Protein AF-A0A6A6VL87-F1 (afdb_monomer_lite)

Sequence (212 aa):
MAPALDISAPVVSSPPYEPNKSSVVSNVSDKDPEVVVYDWDKDELDIVGRCGLKYTIRSSKYPRTVQRPARTTILLNSAHAFSVHTILLTAFSKTLAVAISTQPTAPHLVKLKLSGPISSLPAWTLFLDWLYTLDKIPLPDFTPLRPPSTTTSTLVSAALLASHLHAVKFEKYLLRVIYKELWDGVFPVSSLEVLRDNMGHDTGMWYFSTGQ

Secondary structure (DSSP, 8-state):
------------PPPP----------------PEEEEES--HHHHHHHHHTT--EEEE-----TTSSS--EEEEEEETTEEEEEEHHHHHHH-HHHHHHHHT--SSSEEEE----GGGG-HHHHHHHHHHHTTGGGS-STT--PPPPTT--HHHHHHHHHHHHHTT-HHHHHHHHHHHHHHHHTT-S-HHHHHHHHHHS-TTSHHHHHHH--

Structure (mmCIF, N/CA/C/O backbone):
data_AF-A0A6A6VL87-F1
#
_entry.id   AF-A0A6A6VL87-F1
#
loop_
_atom_site.group_PDB
_atom_site.id
_atom_site.type_symbol
_atom_site.label_atom_id
_atom_site.label_alt_id
_atom_site.label_comp_id
_atom_site.label_asym_id
_atom_site.label_entity_id
_atom_site.label_seq_id
_atom_site.pdbx_PDB_ins_code
_atom_site.Cartn_x
_atom_site.Cartn_y
_atom_site.Cartn_z
_atom_site.occupancy
_atom_site.B_iso_or_equiv
_atom_site.auth_seq_id
_atom_site.auth_comp_id
_atom_site.auth_asym_id
_atom_site.auth_atom_id
_atom_site.pdbx_PDB_model_num
ATOM 1 N N . MET A 1 1 ? -31.897 36.951 21.740 1.00 40.72 1 MET A N 1
ATOM 2 C CA . MET A 1 1 ? -32.186 37.673 20.483 1.00 40.72 1 MET A CA 1
ATOM 3 C C . MET A 1 1 ? -31.334 37.060 19.389 1.00 40.72 1 MET A C 1
ATOM 5 O O . MET A 1 1 ? -30.119 37.151 19.473 1.00 40.72 1 MET A O 1
ATOM 9 N N . ALA A 1 2 ? -31.962 36.371 18.438 1.00 34.41 2 ALA A N 1
ATOM 10 C CA . ALA A 1 2 ? -31.334 36.011 17.168 1.00 34.41 2 ALA A CA 1
ATOM 11 C C . ALA A 1 2 ? -31.409 37.207 16.203 1.00 34.41 2 ALA A C 1
ATOM 13 O O . ALA A 1 2 ? -32.236 38.100 16.411 1.00 34.41 2 ALA A O 1
ATOM 14 N N . PRO A 1 3 ? -30.651 37.160 15.102 1.00 36.09 3 PRO A N 1
ATOM 15 C CA . PRO A 1 3 ? -31.267 37.424 13.813 1.00 36.09 3 PRO A CA 1
ATOM 16 C C . PRO A 1 3 ? -31.150 36.201 12.899 1.00 36.09 3 PRO A C 1
ATOM 18 O O . PRO A 1 3 ? -30.092 35.591 12.758 1.00 36.09 3 PRO A O 1
ATOM 21 N N . ALA A 1 4 ? -32.292 35.849 12.315 1.00 30.95 4 ALA A N 1
ATOM 22 C CA . ALA A 1 4 ? -32.452 34.849 11.275 1.00 30.95 4 ALA A CA 1
ATOM 23 C C . ALA A 1 4 ? -32.060 35.437 9.911 1.00 30.95 4 ALA A C 1
ATOM 25 O O . ALA A 1 4 ? -32.288 36.622 9.666 1.00 30.95 4 ALA A O 1
ATOM 26 N N . LEU A 1 5 ? -31.538 34.598 9.014 1.00 33.34 5 LEU A N 1
ATOM 27 C CA . LEU A 1 5 ? -31.546 34.871 7.580 1.00 33.34 5 LEU A CA 1
ATOM 28 C C . LEU A 1 5 ? -32.244 33.715 6.862 1.00 33.34 5 LEU A C 1
ATOM 30 O O . LEU A 1 5 ? -31.785 32.575 6.862 1.00 33.34 5 LEU A O 1
ATOM 34 N N . ASP A 1 6 ? -33.402 34.090 6.334 1.00 33.41 6 ASP A N 1
ATOM 35 C CA . ASP A 1 6 ? -34.361 33.374 5.506 1.00 33.41 6 ASP A CA 1
ATOM 36 C C . ASP A 1 6 ? -33.934 33.501 4.038 1.00 33.41 6 ASP A C 1
ATOM 38 O O . ASP A 1 6 ? -33.668 34.607 3.564 1.00 33.41 6 ASP A O 1
ATOM 42 N N . ILE A 1 7 ? -33.857 32.376 3.327 1.00 36.69 7 ILE A N 1
ATOM 43 C CA . ILE A 1 7 ? -33.898 32.354 1.863 1.00 36.69 7 ILE A CA 1
ATOM 44 C C . ILE A 1 7 ? -34.847 31.224 1.462 1.00 36.69 7 ILE A C 1
ATOM 46 O O . ILE A 1 7 ? -34.459 30.064 1.318 1.00 36.69 7 ILE A O 1
ATOM 50 N N . SER A 1 8 ? -36.113 31.596 1.307 1.00 33.62 8 SER A N 1
ATOM 51 C CA . SER A 1 8 ? -37.162 30.788 0.696 1.00 33.62 8 SER A CA 1
ATOM 52 C C . SER A 1 8 ? -36.981 30.695 -0.826 1.00 33.62 8 SER A C 1
ATOM 54 O O . SER A 1 8 ? -36.786 31.702 -1.506 1.00 33.62 8 SER A O 1
ATOM 56 N N . ALA A 1 9 ? -37.095 29.480 -1.364 1.00 36.28 9 ALA A N 1
ATOM 57 C CA . ALA A 1 9 ? -37.263 29.191 -2.790 1.00 36.28 9 ALA A CA 1
ATOM 58 C C . ALA A 1 9 ? -38.716 28.722 -3.050 1.00 36.28 9 ALA A C 1
ATOM 60 O O . ALA A 1 9 ? -39.379 28.260 -2.120 1.00 36.28 9 ALA A O 1
ATOM 61 N N . PRO A 1 10 ? -39.251 28.893 -4.274 1.00 34.47 10 PRO A N 1
ATOM 62 C CA . PRO A 1 10 ? -40.681 29.081 -4.502 1.00 34.47 10 PRO A CA 1
ATOM 63 C C . PRO A 1 10 ? -41.537 27.822 -4.327 1.00 34.47 10 PRO A C 1
ATOM 65 O O . PRO A 1 10 ? -41.171 26.715 -4.718 1.00 34.47 10 PRO A O 1
ATOM 68 N N . VAL A 1 11 ? -42.738 28.063 -3.799 1.00 43.66 11 VAL A N 1
ATOM 69 C CA . VAL A 1 11 ? -43.870 27.138 -3.711 1.00 43.66 11 VAL A CA 1
ATOM 70 C C . VAL A 1 11 ? -44.292 26.703 -5.116 1.00 43.66 11 VAL A C 1
ATOM 72 O O . VAL A 1 11 ? -44.784 27.513 -5.900 1.00 43.66 11 VAL A O 1
ATOM 75 N N . VAL A 1 12 ? -44.160 25.410 -5.409 1.00 33.31 12 VAL A N 1
ATOM 76 C CA . VAL A 1 12 ? -44.917 24.745 -6.474 1.00 33.31 12 VAL A CA 1
ATOM 77 C C . VAL A 1 12 ? -45.904 23.793 -5.810 1.00 33.31 12 VAL A C 1
ATOM 79 O O . VAL A 1 12 ? -45.534 22.903 -5.051 1.00 33.31 12 VAL A O 1
ATOM 82 N N . SER A 1 13 ? -47.174 24.075 -6.076 1.00 33.16 13 SER A N 1
ATOM 83 C CA . SER A 1 13 ? -48.372 23.398 -5.592 1.00 33.16 13 SER A CA 1
ATOM 84 C C . SER A 1 13 ? -48.399 21.908 -5.962 1.00 33.16 13 SER A C 1
ATOM 86 O O . SER A 1 13 ? -48.279 21.557 -7.136 1.00 33.16 13 SER A O 1
ATOM 88 N N . SER A 1 14 ? -48.605 21.042 -4.970 1.00 36.72 14 SER A N 1
ATOM 89 C CA . SER A 1 14 ? -48.955 19.628 -5.162 1.00 36.72 14 SER A CA 1
ATOM 90 C C . SER A 1 14 ? -50.453 19.479 -5.471 1.00 36.72 14 SER A C 1
ATOM 92 O O . SER A 1 14 ? -51.257 20.145 -4.815 1.00 36.72 14 SER A O 1
ATOM 94 N N . PRO A 1 15 ? -50.890 18.560 -6.354 1.00 38.03 15 PRO A N 1
ATOM 95 C CA . PRO A 1 15 ? -52.245 18.027 -6.284 1.00 38.03 15 PRO A CA 1
ATOM 96 C C . PRO A 1 15 ? -52.334 16.893 -5.234 1.00 38.03 15 PRO A C 1
ATOM 98 O O . PRO A 1 15 ? -51.311 16.297 -4.882 1.00 38.03 15 PRO A O 1
ATOM 101 N N . PRO A 1 16 ? -53.536 16.592 -4.707 1.00 47.00 16 PRO A N 1
ATOM 102 C CA . PRO A 1 16 ? -53.715 15.721 -3.551 1.00 47.00 16 PRO A CA 1
ATOM 103 C C . PRO A 1 16 ? -53.850 14.255 -3.980 1.00 47.00 16 PRO A C 1
ATOM 105 O O . PRO A 1 16 ? -54.668 13.954 -4.847 1.00 47.00 16 PRO A O 1
ATOM 108 N N . TYR A 1 17 ? -53.126 13.324 -3.350 1.00 27.70 17 TYR A N 1
ATOM 109 C CA . TYR A 1 17 ? -53.579 11.931 -3.309 1.00 27.70 17 TYR A CA 1
ATOM 110 C C . TYR A 1 17 ? -52.986 11.139 -2.138 1.00 27.70 17 TYR A C 1
ATOM 112 O O . TYR A 1 17 ? -51.784 11.159 -1.882 1.00 27.70 17 TYR A O 1
ATOM 120 N N . GLU A 1 18 ? -53.888 10.460 -1.438 1.00 31.45 18 GLU A N 1
ATOM 121 C CA . GLU A 1 18 ? -53.683 9.590 -0.281 1.00 31.45 18 GLU A CA 1
ATOM 122 C C . GLU A 1 18 ? -53.297 8.141 -0.699 1.00 31.45 18 GLU A C 1
ATOM 124 O O . GLU A 1 18 ? -53.206 7.838 -1.890 1.00 31.45 18 GLU A O 1
ATOM 129 N N . PRO A 1 19 ? -52.976 7.236 0.248 1.00 51.72 19 PRO A N 1
ATOM 130 C CA . PRO A 1 19 ? -51.950 6.211 0.090 1.00 51.72 19 PRO A CA 1
ATOM 131 C C . PRO A 1 19 ? -52.469 4.942 -0.591 1.00 51.72 19 PRO A C 1
ATOM 133 O O . PRO A 1 19 ? -53.596 4.512 -0.348 1.00 51.72 19 PRO A O 1
ATOM 136 N N . ASN A 1 20 ? -51.613 4.239 -1.343 1.00 30.47 20 ASN A N 1
ATOM 137 C CA . ASN A 1 20 ? -51.843 2.810 -1.529 1.00 30.47 20 ASN A CA 1
ATOM 138 C C . ASN A 1 20 ? -50.577 1.965 -1.687 1.00 30.47 20 ASN A C 1
ATOM 140 O O . ASN A 1 20 ? -49.561 2.376 -2.240 1.00 30.47 20 ASN A O 1
ATOM 144 N N . LYS A 1 21 ? -50.686 0.779 -1.093 1.00 37.97 21 LYS A N 1
ATOM 145 C CA . LYS A 1 21 ? -49.650 -0.203 -0.788 1.00 37.97 21 LYS A CA 1
ATOM 146 C C . LYS A 1 21 ? -49.078 -0.889 -2.030 1.00 37.97 21 LYS A C 1
ATOM 148 O O . LYS A 1 21 ? -49.819 -1.271 -2.922 1.00 37.97 21 LYS A O 1
ATOM 153 N N . SER A 1 22 ? -47.789 -1.212 -1.909 1.00 39.34 22 SER A N 1
ATOM 154 C CA . SER A 1 22 ? -47.079 -2.348 -2.515 1.00 39.34 22 SER A CA 1
ATOM 155 C C . SER A 1 22 ? -47.090 -2.494 -4.036 1.00 39.34 22 SER A C 1
ATOM 157 O O . SER A 1 22 ? -48.004 -3.064 -4.616 1.00 39.34 22 SER A O 1
ATOM 159 N N . SER A 1 23 ? -45.921 -2.245 -4.620 1.00 31.75 23 SER A N 1
ATOM 160 C CA . SER A 1 23 ? -45.299 -3.220 -5.519 1.00 31.75 23 SER A CA 1
ATOM 161 C C . SER A 1 23 ? -43.789 -2.997 -5.543 1.00 31.75 23 SER A C 1
ATOM 163 O O . SER A 1 23 ? -43.299 -1.939 -5.927 1.00 31.75 23 SER A O 1
ATOM 165 N N . VAL A 1 24 ? -43.078 -4.013 -5.064 1.00 42.94 24 VAL A N 1
ATOM 166 C CA . VAL A 1 24 ? -41.627 -4.190 -5.113 1.00 42.94 24 VAL A CA 1
ATOM 167 C C . VAL A 1 24 ? -41.126 -4.052 -6.550 1.00 42.94 24 VAL A C 1
ATOM 169 O O . VAL A 1 24 ? -41.579 -4.792 -7.418 1.00 42.94 24 VAL A O 1
ATOM 172 N N . VAL A 1 25 ? -40.126 -3.195 -6.766 1.00 32.78 25 VAL A N 1
ATOM 173 C CA . VAL A 1 25 ? -39.071 -3.434 -7.761 1.00 32.78 25 VAL A CA 1
ATOM 174 C C . VAL A 1 25 ? -37.742 -3.059 -7.115 1.00 32.78 25 VAL A C 1
ATOM 176 O O . VAL A 1 25 ? -37.334 -1.901 -7.064 1.00 32.78 25 VAL A O 1
ATOM 179 N N . SER A 1 26 ? -37.096 -4.076 -6.560 1.00 43.62 26 SER A N 1
ATOM 180 C CA . SER A 1 26 ? -35.686 -4.084 -6.200 1.00 43.62 26 SER A CA 1
ATOM 181 C C . SER A 1 26 ? -34.850 -3.761 -7.436 1.00 43.62 26 SER A C 1
ATOM 183 O O . SER A 1 26 ? -35.118 -4.326 -8.493 1.00 43.62 26 SER A O 1
ATOM 185 N N . ASN A 1 27 ? -33.845 -2.892 -7.297 1.00 36.31 27 ASN A N 1
ATOM 186 C CA . ASN A 1 27 ? -32.486 -3.086 -7.828 1.00 36.31 27 ASN A CA 1
ATOM 187 C C . ASN A 1 27 ? -31.620 -1.849 -7.540 1.00 36.31 27 ASN A C 1
ATOM 189 O O . ASN A 1 27 ? -31.097 -1.202 -8.442 1.00 36.31 27 ASN A O 1
ATOM 193 N N . VAL A 1 28 ? -31.420 -1.552 -6.257 1.00 34.84 28 VAL A N 1
ATOM 194 C CA . VAL A 1 28 ? -30.148 -0.974 -5.824 1.00 34.84 28 VAL A CA 1
ATOM 195 C C . VAL A 1 28 ? -29.412 -2.143 -5.199 1.00 34.84 28 VAL A C 1
ATOM 197 O O . VAL A 1 28 ? -29.840 -2.679 -4.181 1.00 34.84 28 VAL A O 1
ATOM 200 N N . SER A 1 29 ? -28.354 -2.618 -5.851 1.00 41.78 29 SER A N 1
ATOM 201 C CA . SER A 1 29 ? -27.399 -3.488 -5.176 1.00 41.78 29 SER A CA 1
ATOM 202 C C . SER A 1 29 ? -26.648 -2.623 -4.160 1.00 41.78 29 SER A C 1
ATOM 204 O O . SER A 1 29 ? -25.509 -2.240 -4.417 1.00 41.78 29 SER A O 1
ATOM 206 N N . ASP A 1 30 ? -27.291 -2.338 -3.023 1.00 44.22 30 ASP A N 1
ATOM 207 C CA . ASP A 1 30 ? -26.654 -2.000 -1.746 1.00 44.22 30 ASP A CA 1
ATOM 208 C C . ASP A 1 30 ? -25.871 -3.241 -1.309 1.00 44.22 30 ASP A C 1
ATOM 210 O O . ASP A 1 30 ? -26.286 -4.043 -0.475 1.00 44.22 30 ASP A O 1
ATOM 214 N N . LYS A 1 31 ? -24.764 -3.502 -2.003 1.00 50.41 31 LYS A N 1
ATOM 215 C CA . LYS A 1 31 ? -23.787 -4.472 -1.538 1.00 50.41 31 LYS A CA 1
ATOM 216 C C . LYS A 1 31 ? -22.901 -3.718 -0.577 1.00 50.41 31 LYS A C 1
ATOM 218 O O . LYS A 1 31 ? -22.004 -2.996 -1.001 1.00 50.41 31 LYS A O 1
ATOM 223 N N . ASP A 1 32 ? -23.196 -3.902 0.698 1.00 60.47 32 ASP A N 1
ATOM 224 C CA . ASP A 1 32 ? -22.271 -3.628 1.782 1.00 60.47 32 ASP A CA 1
ATOM 225 C C . ASP A 1 32 ? -20.843 -4.066 1.395 1.00 60.47 32 ASP A C 1
ATOM 227 O O . ASP A 1 32 ? -20.676 -5.154 0.822 1.00 60.47 32 ASP A O 1
ATOM 231 N N . PRO A 1 33 ? -19.818 -3.230 1.648 1.00 67.88 33 PRO A N 1
ATOM 232 C CA . PRO A 1 33 ? -18.461 -3.510 1.205 1.00 67.88 33 PRO A CA 1
ATOM 233 C C . PRO A 1 33 ? -17.939 -4.798 1.840 1.00 67.88 33 PRO A C 1
ATOM 235 O O . PRO A 1 33 ? -18.201 -5.084 3.010 1.00 67.88 33 PRO A O 1
ATOM 238 N N . GLU A 1 34 ? -17.151 -5.559 1.081 1.00 72.62 34 GLU A N 1
ATOM 239 C CA . GLU A 1 34 ? -16.424 -6.686 1.652 1.00 72.62 34 GLU A CA 1
ATOM 240 C C . GLU A 1 34 ? -15.303 -6.155 2.555 1.00 72.62 34 GLU A C 1
ATOM 242 O O . GLU A 1 34 ? -14.499 -5.309 2.145 1.00 72.62 34 GLU A O 1
ATOM 247 N N . VAL A 1 35 ? -15.266 -6.642 3.796 1.00 72.06 35 VAL A N 1
ATOM 248 C CA . VAL A 1 35 ? -14.270 -6.273 4.802 1.00 72.06 35 VAL A CA 1
ATOM 249 C C . VAL A 1 35 ? -13.192 -7.343 4.871 1.00 72.06 35 VAL A C 1
ATOM 251 O O . VAL A 1 35 ? -13.441 -8.476 5.285 1.00 72.06 35 VAL A O 1
ATOM 254 N N . VAL A 1 36 ? -11.958 -6.986 4.530 1.00 73.56 36 VAL A N 1
ATOM 255 C CA . VAL A 1 36 ? -10.817 -7.863 4.814 1.00 73.56 36 VAL A CA 1
ATOM 256 C C . VAL A 1 36 ? -10.328 -7.593 6.234 1.00 73.56 36 VAL A C 1
ATOM 258 O O . VAL A 1 36 ? -9.969 -6.463 6.582 1.00 73.56 36 VAL A O 1
ATOM 261 N N . VAL A 1 37 ? -10.313 -8.650 7.045 1.00 66.88 37 VAL A N 1
ATOM 262 C CA . VAL A 1 37 ? -9.881 -8.632 8.443 1.00 66.88 37 VAL A CA 1
ATOM 263 C C . VAL A 1 37 ? -8.506 -9.285 8.543 1.00 66.88 37 VAL A C 1
ATOM 265 O O . VAL A 1 37 ? -8.341 -10.469 8.242 1.00 66.88 37 VAL A O 1
ATOM 268 N N . TYR A 1 38 ? -7.509 -8.497 8.941 1.00 61.31 38 TYR A N 1
ATOM 269 C CA . TYR A 1 38 ? -6.138 -8.956 9.147 1.00 61.31 38 TYR A CA 1
ATOM 270 C C . TYR A 1 38 ? -5.934 -9.330 10.623 1.00 61.31 38 TYR A C 1
ATOM 272 O O . TYR A 1 38 ? -5.867 -8.441 11.478 1.00 61.31 38 TYR A O 1
ATOM 280 N N . ASP A 1 39 ? -5.818 -10.635 10.889 1.00 63.84 39 ASP A N 1
ATOM 281 C CA . ASP A 1 39 ? -5.771 -11.318 12.201 1.00 63.84 39 ASP A CA 1
ATOM 282 C C . ASP A 1 39 ? -7.130 -11.712 12.820 1.00 63.84 39 ASP A C 1
ATOM 284 O O . ASP A 1 39 ? -8.177 -11.191 12.459 1.00 63.84 39 ASP A O 1
ATOM 288 N N . TRP A 1 40 ? -7.116 -12.688 13.732 1.00 55.31 40 TRP A N 1
ATOM 289 C CA . TRP A 1 40 ? -8.301 -13.174 14.444 1.00 55.31 40 TRP A CA 1
ATOM 290 C C . TRP A 1 40 ? -8.517 -12.376 15.736 1.00 55.31 40 TRP A C 1
ATOM 292 O O . TRP A 1 40 ? -7.769 -12.544 16.699 1.00 55.31 40 TRP A O 1
ATOM 302 N N . ASP A 1 41 ? -9.566 -11.553 15.771 1.00 60.69 41 ASP A N 1
ATOM 303 C CA . ASP A 1 41 ? -10.100 -10.932 16.987 1.00 60.69 41 ASP A CA 1
ATOM 304 C C . ASP A 1 41 ? -11.607 -11.234 17.094 1.00 60.69 41 ASP A C 1
ATOM 306 O O . ASP A 1 41 ? -12.384 -11.016 16.161 1.00 60.69 41 ASP A O 1
ATOM 310 N N . LYS A 1 42 ? -12.027 -11.784 18.238 1.00 59.00 42 LYS A N 1
ATOM 311 C CA . LYS A 1 42 ? -13.418 -12.174 18.501 1.00 59.00 42 LYS A CA 1
ATOM 312 C C . LYS A 1 42 ? -14.349 -10.960 18.582 1.00 59.00 42 LYS A C 1
ATOM 314 O O . LYS A 1 42 ? -15.487 -11.055 18.128 1.00 59.00 42 LYS A O 1
ATOM 319 N N . ASP A 1 43 ? -13.875 -9.844 19.135 1.00 61.28 43 ASP A N 1
ATOM 320 C CA . ASP A 1 43 ? -14.681 -8.629 19.301 1.00 61.28 43 ASP A CA 1
ATOM 321 C C . ASP A 1 43 ? -14.879 -7.923 17.940 1.00 61.28 43 ASP A C 1
ATOM 323 O O . ASP A 1 43 ? -15.919 -7.325 17.678 1.00 61.28 43 ASP A O 1
ATOM 327 N N . GLU A 1 44 ? -13.925 -8.066 17.017 1.00 59.62 44 GLU A N 1
ATOM 328 C CA . GLU A 1 44 ? -14.019 -7.539 15.651 1.00 59.62 44 GLU A CA 1
ATOM 329 C C . GLU A 1 44 ? -15.003 -8.321 14.778 1.00 59.62 44 GLU A C 1
ATOM 331 O O . GLU A 1 44 ? -15.793 -7.719 14.056 1.00 59.62 44 GLU A O 1
ATOM 336 N N . LEU A 1 45 ? -14.998 -9.652 14.870 1.00 61.41 45 LEU A N 1
ATOM 337 C CA . LEU A 1 45 ? -16.004 -10.507 14.234 1.00 61.41 45 LEU A CA 1
ATOM 338 C C . LEU A 1 45 ? -17.424 -10.139 14.682 1.00 61.41 45 LEU A C 1
ATOM 340 O O . LEU A 1 45 ? -18.344 -10.136 13.865 1.00 61.41 45 LEU A O 1
ATOM 344 N N . ASP A 1 46 ? -17.590 -9.786 15.958 1.00 64.75 46 ASP A N 1
ATOM 345 C CA . ASP A 1 46 ? -18.865 -9.322 16.503 1.00 64.75 46 ASP A CA 1
ATOM 346 C C . ASP A 1 46 ? -19.236 -7.929 15.966 1.00 64.75 46 ASP A C 1
ATOM 348 O O . ASP A 1 46 ? -20.373 -7.716 15.562 1.00 64.75 46 ASP A O 1
ATOM 352 N N . ILE A 1 47 ? -18.291 -6.988 15.854 1.00 60.38 47 ILE A N 1
ATOM 353 C CA . ILE A 1 47 ? -18.546 -5.662 15.255 1.00 60.38 47 ILE A CA 1
ATOM 354 C C . ILE A 1 47 ? -18.901 -5.779 13.767 1.00 60.38 47 ILE A C 1
ATOM 356 O O . ILE A 1 47 ? -19.913 -5.235 13.333 1.00 60.38 47 ILE A O 1
ATOM 360 N N . VA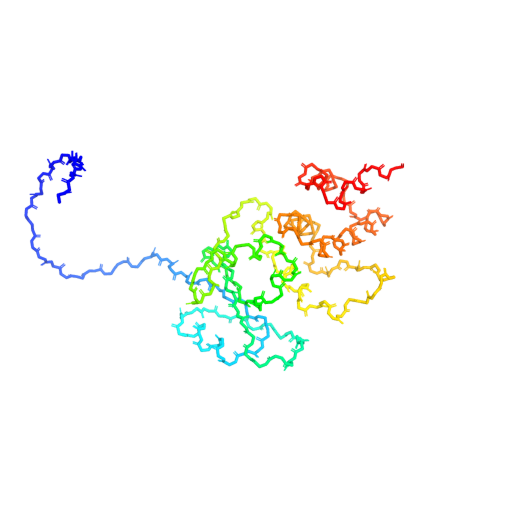L A 1 48 ? -18.103 -6.505 12.984 1.00 58.19 48 VAL A N 1
ATOM 361 C CA . VAL A 1 48 ? -18.333 -6.718 11.547 1.00 58.19 48 VAL A CA 1
ATOM 362 C C . VAL A 1 48 ? -19.652 -7.463 11.317 1.00 58.19 48 VAL A C 1
ATOM 364 O O . VAL A 1 48 ? -20.428 -7.074 10.444 1.00 58.19 48 VAL A O 1
ATOM 367 N N . GLY A 1 49 ? -19.946 -8.467 12.152 1.00 57.41 49 GLY A N 1
ATOM 368 C CA . GLY A 1 49 ? -21.213 -9.197 12.148 1.00 57.41 49 GLY A CA 1
ATOM 369 C C . GLY A 1 49 ? -22.415 -8.318 12.503 1.00 57.41 49 GLY A C 1
ATOM 370 O O . GLY A 1 49 ? -23.431 -8.370 11.814 1.00 57.41 49 GLY A O 1
ATOM 371 N N . ARG A 1 50 ? -22.296 -7.446 13.513 1.00 59.56 50 ARG A N 1
ATOM 372 C CA . ARG A 1 50 ? -23.327 -6.452 13.871 1.00 59.56 50 ARG A CA 1
ATOM 373 C C . ARG A 1 50 ? -23.545 -5.410 12.779 1.00 59.56 50 ARG A C 1
ATOM 375 O O . ARG A 1 50 ? -24.652 -4.898 12.650 1.00 59.56 50 ARG A O 1
ATOM 382 N N . CYS A 1 51 ? -22.513 -5.104 11.997 1.00 55.62 51 CYS A N 1
ATOM 383 C CA . CYS A 1 51 ? -22.610 -4.216 10.844 1.00 55.62 51 CYS A CA 1
ATOM 384 C C . CYS A 1 51 ? -23.174 -4.903 9.586 1.00 55.62 51 CYS A C 1
ATOM 386 O O . CYS A 1 51 ? -23.354 -4.218 8.586 1.00 55.62 51 CYS A O 1
ATOM 388 N N . GLY A 1 52 ? -23.447 -6.216 9.606 1.00 56.00 52 GLY A N 1
ATOM 389 C CA . GLY A 1 52 ? -24.010 -6.950 8.463 1.00 56.00 52 GLY A CA 1
ATOM 390 C C . GLY A 1 52 ? -23.057 -7.124 7.272 1.00 56.00 52 GLY A C 1
ATOM 391 O O . GLY A 1 52 ? -23.481 -7.564 6.205 1.00 56.00 52 GLY A O 1
ATOM 392 N N . LEU A 1 53 ? -21.771 -6.802 7.440 1.00 64.31 53 LEU A N 1
ATOM 393 C CA . LEU A 1 53 ? -20.798 -6.774 6.349 1.00 64.31 53 LEU A CA 1
ATOM 394 C C . LEU A 1 53 ? -20.272 -8.185 6.038 1.00 64.31 53 LEU A C 1
ATOM 396 O O . LEU A 1 53 ? -19.994 -8.981 6.939 1.00 64.31 53 LEU A O 1
ATOM 400 N N . LYS A 1 54 ? -20.065 -8.491 4.752 1.00 68.06 54 LYS A N 1
ATOM 401 C CA . LYS A 1 54 ? -19.346 -9.710 4.338 1.00 68.06 54 LYS A CA 1
ATOM 402 C C . LYS A 1 54 ? -17.865 -9.557 4.666 1.00 68.06 54 LYS A C 1
ATOM 404 O O . LYS A 1 54 ? -17.303 -8.502 4.387 1.00 68.06 54 LYS A O 1
ATOM 409 N N . TYR A 1 55 ? -17.224 -10.590 5.214 1.00 56.44 55 TYR A N 1
ATOM 410 C CA . TYR A 1 55 ? -15.814 -10.505 5.593 1.00 56.44 55 TYR A CA 1
ATOM 411 C C . TYR A 1 55 ? -14.981 -11.720 5.195 1.00 56.44 55 TYR A C 1
ATOM 413 O O . TYR A 1 55 ? -15.457 -12.855 5.197 1.00 56.44 55 TYR A O 1
ATOM 421 N N . THR A 1 56 ? -13.702 -11.458 4.924 1.00 65.56 56 THR A N 1
ATOM 422 C CA . THR A 1 56 ? -12.672 -12.470 4.669 1.00 65.56 56 THR A CA 1
ATOM 423 C C . THR A 1 56 ? -11.559 -12.321 5.705 1.00 65.56 56 THR A C 1
ATOM 425 O O . THR A 1 56 ? -10.959 -11.254 5.834 1.00 65.56 56 THR A O 1
ATOM 428 N N . ILE A 1 57 ? -11.266 -13.394 6.450 1.00 60.62 57 ILE A N 1
ATOM 429 C CA . ILE A 1 57 ? -10.186 -13.412 7.449 1.00 60.62 57 ILE A CA 1
ATOM 430 C C . ILE A 1 57 ? -8.869 -13.775 6.760 1.00 60.62 57 ILE A C 1
ATOM 432 O O . ILE A 1 57 ? -8.742 -14.849 6.169 1.00 60.62 57 ILE A O 1
ATOM 436 N N . ARG A 1 58 ? -7.852 -12.921 6.897 1.00 62.16 58 ARG A N 1
ATOM 437 C CA . ARG A 1 58 ? -6.460 -13.246 6.572 1.00 62.16 58 ARG A CA 1
ATOM 438 C C . ARG A 1 58 ? -5.685 -13.461 7.865 1.00 62.16 58 ARG A C 1
ATOM 440 O O . ARG A 1 58 ? -5.499 -12.539 8.654 1.00 62.16 58 ARG A O 1
ATOM 447 N N . SER A 1 59 ? -5.228 -14.693 8.093 1.00 54.59 59 SER A N 1
ATOM 448 C CA . SER A 1 59 ? -4.398 -14.998 9.260 1.00 54.59 59 SER A CA 1
ATOM 449 C C . SER A 1 59 ? -3.029 -14.331 9.118 1.00 54.59 59 SER A C 1
ATOM 451 O O . SER A 1 59 ? -2.215 -14.716 8.278 1.00 54.59 59 SER A O 1
ATOM 453 N N . SER A 1 60 ? -2.766 -13.337 9.959 1.00 56.22 60 SER A N 1
ATOM 454 C CA . SER A 1 60 ? -1.451 -12.730 10.133 1.00 56.22 60 SER A CA 1
ATOM 455 C C . SER A 1 60 ? -0.888 -13.100 11.503 1.00 56.22 60 SER A C 1
ATOM 457 O O . SER A 1 60 ? -1.606 -13.117 12.492 1.00 56.22 60 SER A O 1
ATOM 459 N N . LYS A 1 61 ? 0.415 -13.384 11.584 1.00 54.56 61 LYS A N 1
ATOM 460 C CA . LYS A 1 61 ? 1.135 -13.619 12.852 1.00 54.56 61 LYS A CA 1
ATOM 461 C C . LYS A 1 61 ? 1.545 -12.276 13.484 1.00 54.56 61 LYS A C 1
ATOM 463 O O . LYS A 1 61 ? 2.722 -12.082 13.770 1.00 54.56 61 LYS A O 1
ATOM 468 N N . TYR A 1 62 ? 0.619 -11.327 13.632 1.00 51.62 62 TYR A N 1
ATOM 469 C CA . TYR A 1 62 ? 0.929 -10.112 14.391 1.00 51.62 62 TYR A CA 1
ATOM 470 C C . TYR A 1 62 ? 1.184 -10.509 15.858 1.00 51.62 62 TYR A C 1
ATOM 472 O O . TYR A 1 62 ? 0.568 -11.476 16.327 1.00 51.62 62 TYR A O 1
ATOM 480 N N . PRO A 1 63 ? 2.116 -9.866 16.587 1.00 50.62 63 PRO A N 1
ATOM 481 C CA . PRO A 1 63 ? 2.410 -10.256 17.958 1.00 50.62 63 PRO A CA 1
ATOM 482 C C . PRO A 1 63 ? 1.141 -10.166 18.809 1.00 50.62 63 PRO A C 1
ATOM 484 O O . PRO A 1 63 ? 0.613 -9.087 19.064 1.00 50.62 63 PRO A O 1
ATOM 487 N N . ARG A 1 64 ? 0.659 -11.323 19.277 1.00 53.75 64 ARG A N 1
ATOM 488 C CA . ARG A 1 64 ? -0.553 -11.477 20.108 1.00 53.75 64 ARG A CA 1
ATOM 489 C C . ARG A 1 64 ? -0.389 -10.928 21.532 1.00 53.75 64 ARG A C 1
ATOM 491 O O . ARG A 1 64 ? -1.096 -11.339 22.447 1.00 53.75 64 ARG A O 1
ATOM 498 N N . THR A 1 65 ? 0.602 -10.072 21.752 1.00 51.66 65 THR A N 1
ATOM 499 C CA . THR A 1 65 ? 0.966 -9.548 23.068 1.00 51.66 65 THR A CA 1
ATOM 500 C C . THR A 1 65 ? 0.029 -8.432 23.517 1.00 51.66 65 THR A C 1
ATOM 502 O O . THR A 1 65 ? -0.085 -8.194 24.716 1.00 51.66 65 THR A O 1
ATOM 505 N N . VAL A 1 66 ? -0.684 -7.785 22.588 1.00 56.47 66 VAL A N 1
ATOM 506 C CA . VAL A 1 66 ? -1.707 -6.781 22.903 1.00 56.47 66 VAL A CA 1
ATOM 507 C C . VAL A 1 66 ? -3.077 -7.455 22.946 1.00 56.47 66 VAL A C 1
ATOM 509 O O . VAL A 1 66 ? -3.582 -7.911 21.923 1.00 56.47 66 VAL A O 1
ATOM 512 N N . GLN A 1 67 ? -3.692 -7.519 24.128 1.00 57.09 67 GLN A N 1
ATOM 513 C CA . GLN A 1 67 ? -5.100 -7.904 24.253 1.00 57.09 67 GLN A CA 1
ATOM 514 C C . GLN A 1 67 ? -5.977 -6.745 23.755 1.00 57.09 67 GLN A C 1
ATOM 516 O O . GLN A 1 67 ? -5.829 -5.628 24.246 1.00 57.09 67 GLN A O 1
ATOM 521 N N . ARG A 1 68 ? -6.887 -7.014 22.807 1.00 61.25 68 ARG A N 1
ATOM 522 C CA . ARG A 1 68 ? -7.850 -6.043 22.238 1.00 61.25 68 ARG A CA 1
ATOM 523 C C . ARG A 1 68 ? -7.205 -4.770 21.663 1.00 61.25 68 ARG A C 1
ATOM 525 O O . ARG A 1 68 ? -7.474 -3.665 22.140 1.00 61.25 68 ARG A O 1
ATOM 532 N N . PRO A 1 69 ? -6.326 -4.892 20.659 1.00 70.94 69 PRO A N 1
ATOM 533 C CA . PRO A 1 69 ? -5.747 -3.722 20.015 1.00 70.94 69 PRO A CA 1
ATOM 534 C C . PRO A 1 69 ? -6.846 -2.868 19.364 1.00 70.94 69 PRO A C 1
ATOM 536 O O . PRO A 1 69 ? -7.729 -3.386 18.686 1.00 70.94 69 PRO A O 1
ATOM 539 N N . ALA A 1 70 ? -6.780 -1.545 19.542 1.00 79.56 70 ALA A N 1
ATOM 540 C CA . ALA A 1 70 ? -7.686 -0.627 18.855 1.00 79.56 70 ALA A CA 1
ATOM 541 C C . ALA A 1 70 ? -7.595 -0.818 17.331 1.00 79.56 70 ALA A C 1
ATOM 543 O O . ALA A 1 70 ? -6.499 -1.008 16.784 1.00 79.56 70 ALA A O 1
ATOM 544 N N . ARG A 1 71 ? -8.747 -0.766 16.654 1.00 80.00 71 ARG A N 1
ATOM 545 C CA . ARG A 1 71 ? -8.853 -0.964 15.205 1.00 80.00 71 ARG A CA 1
ATOM 546 C C . ARG A 1 71 ? -9.493 0.233 14.520 1.00 80.00 71 ARG A C 1
ATOM 548 O O . ARG A 1 71 ? -10.325 0.944 15.085 1.00 80.00 71 ARG A O 1
ATOM 555 N N . THR A 1 72 ? -9.097 0.420 13.273 1.00 85.81 72 THR A N 1
ATOM 556 C CA . THR A 1 72 ? -9.594 1.457 12.378 1.00 85.81 72 THR A CA 1
ATOM 557 C C . THR A 1 72 ? -10.096 0.789 11.107 1.00 85.81 72 THR A C 1
ATOM 559 O O . THR A 1 72 ? -9.372 0.007 10.485 1.00 85.81 72 THR A O 1
ATOM 562 N N . THR A 1 73 ? -11.317 1.134 10.704 1.00 86.38 73 THR A N 1
ATOM 563 C CA . THR A 1 73 ? -11.877 0.716 9.419 1.00 86.38 73 THR A CA 1
ATOM 564 C C . THR A 1 73 ? -11.488 1.737 8.359 1.00 86.38 73 THR A C 1
ATOM 566 O O . THR A 1 73 ? -11.872 2.902 8.440 1.00 86.38 73 THR A O 1
ATOM 569 N N . ILE A 1 74 ? -10.741 1.304 7.349 1.00 88.12 74 ILE A N 1
ATOM 570 C CA . ILE A 1 74 ? -10.422 2.089 6.159 1.00 88.12 74 ILE A CA 1
ATOM 571 C C . ILE A 1 74 ? -11.451 1.748 5.088 1.00 88.12 74 ILE A C 1
ATOM 573 O O . ILE A 1 74 ? -11.469 0.628 4.579 1.00 88.12 74 ILE A O 1
ATOM 577 N N . LEU A 1 75 ? -12.292 2.713 4.726 1.00 87.31 75 LEU A N 1
ATOM 578 C CA . LEU 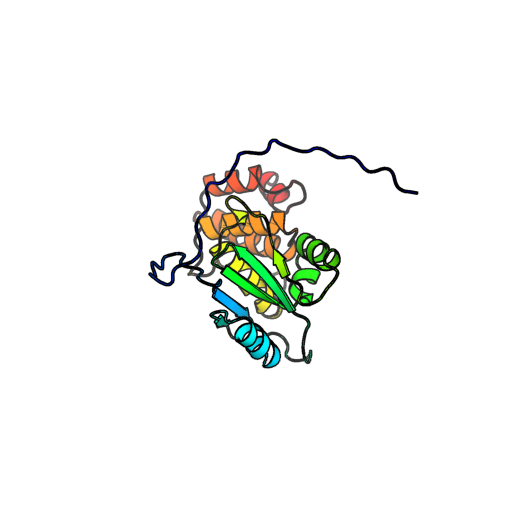A 1 75 ? -13.194 2.586 3.587 1.00 87.31 75 LEU A CA 1
ATOM 579 C C . LEU A 1 75 ? -12.480 3.100 2.334 1.00 87.31 75 LEU A C 1
ATOM 581 O O . LEU A 1 75 ? -12.260 4.307 2.200 1.00 87.31 75 LEU A O 1
ATOM 585 N N . LEU A 1 76 ? -12.119 2.180 1.435 1.00 85.88 76 LEU A N 1
ATOM 586 C CA . LEU A 1 76 ? -11.425 2.501 0.187 1.00 85.88 76 LEU A CA 1
ATOM 587 C C . LEU A 1 76 ? -12.407 2.972 -0.893 1.00 85.88 76 LEU A C 1
ATOM 589 O O . LEU A 1 76 ? -12.157 3.954 -1.585 1.00 85.88 76 LEU A O 1
ATOM 593 N N . ASN A 1 77 ? -13.520 2.256 -1.051 1.00 82.31 77 ASN A N 1
ATOM 594 C CA . ASN A 1 77 ? -14.604 2.587 -1.975 1.00 82.31 77 ASN A CA 1
ATOM 595 C C . ASN A 1 77 ? -15.916 1.938 -1.499 1.00 82.31 77 ASN A C 1
ATOM 597 O O . ASN A 1 77 ? -15.952 1.324 -0.436 1.00 82.31 77 ASN A O 1
ATOM 601 N N . SER A 1 78 ? -16.996 2.066 -2.276 1.00 78.31 78 SER A N 1
ATOM 602 C CA . SER A 1 78 ? -18.308 1.499 -1.930 1.00 78.31 78 SER A CA 1
ATOM 603 C C . SER A 1 78 ? -18.324 -0.028 -1.802 1.00 78.31 78 SER A C 1
ATOM 605 O O . SER A 1 78 ? -19.229 -0.557 -1.174 1.00 78.31 78 SER A O 1
ATOM 607 N N . ALA A 1 79 ? -17.338 -0.730 -2.366 1.00 80.38 79 ALA A N 1
ATOM 608 C CA . ALA A 1 79 ? -17.281 -2.189 -2.386 1.00 80.38 79 ALA A CA 1
ATOM 609 C C . ALA A 1 79 ? -16.189 -2.788 -1.483 1.00 80.38 79 ALA A C 1
ATOM 611 O O . ALA A 1 79 ? -16.220 -3.991 -1.236 1.00 80.38 79 ALA A O 1
ATOM 612 N N . HIS A 1 80 ? -15.235 -1.991 -0.987 1.00 84.06 80 HIS A N 1
ATOM 613 C CA . HIS A 1 80 ? -14.060 -2.506 -0.278 1.00 84.06 80 HIS A CA 1
ATOM 614 C C . HIS A 1 80 ? -13.740 -1.698 0.976 1.00 84.06 80 HIS A C 1
ATOM 616 O O . HIS A 1 80 ? -13.541 -0.476 0.916 1.00 84.06 80 HIS A O 1
ATOM 622 N N . ALA A 1 81 ? -13.600 -2.409 2.093 1.00 86.81 81 ALA A N 1
ATOM 623 C CA . ALA A 1 81 ? -13.100 -1.860 3.340 1.00 86.81 81 ALA A CA 1
ATOM 624 C C . ALA A 1 81 ? -12.084 -2.800 4.006 1.00 86.81 81 ALA A C 1
ATOM 626 O O . ALA A 1 81 ? -12.041 -4.005 3.760 1.00 86.81 81 ALA A O 1
ATOM 627 N N . PHE A 1 82 ? -11.258 -2.233 4.876 1.00 86.56 82 PHE A N 1
ATOM 628 C CA . PHE A 1 82 ? -10.230 -2.962 5.609 1.00 86.56 82 PHE A CA 1
ATOM 629 C C . PHE A 1 82 ? -10.315 -2.618 7.080 1.00 86.56 82 PHE A C 1
ATOM 631 O O . PHE A 1 82 ? -10.368 -1.440 7.420 1.00 86.56 82 PHE A O 1
ATOM 638 N N . SER A 1 83 ? -10.275 -3.620 7.948 1.00 85.88 83 SER A N 1
ATOM 639 C CA . SER A 1 83 ? -10.165 -3.388 9.383 1.00 85.88 83 SER A CA 1
ATOM 640 C C . SER A 1 83 ? -8.761 -3.742 9.851 1.00 85.88 83 SER A C 1
ATOM 642 O O . SER A 1 83 ? -8.307 -4.883 9.728 1.00 85.88 83 SER A O 1
ATOM 644 N N . VAL A 1 84 ? -8.050 -2.731 10.348 1.00 85.19 84 VAL A N 1
ATOM 645 C CA . VAL A 1 84 ? -6.605 -2.779 10.596 1.00 85.19 84 VAL A CA 1
ATOM 646 C C . VAL A 1 84 ? -6.301 -2.251 11.992 1.00 85.19 84 VAL A C 1
ATOM 648 O O . VAL A 1 84 ? -6.966 -1.335 12.476 1.00 85.19 84 VAL A O 1
ATOM 651 N N . HIS A 1 85 ? -5.264 -2.789 12.634 1.00 84.06 85 HIS A N 1
ATOM 652 C CA . HIS A 1 85 ? -4.781 -2.267 13.909 1.00 84.06 85 HIS A CA 1
ATOM 653 C C . HIS A 1 85 ? -4.380 -0.796 13.782 1.00 84.06 85 HIS A C 1
ATOM 655 O O . HIS A 1 85 ? -3.486 -0.447 13.006 1.00 84.06 85 HIS A O 1
ATOM 661 N N . THR A 1 86 ? -4.993 0.065 14.594 1.00 86.19 86 THR A N 1
ATOM 662 C CA . THR A 1 86 ? -4.752 1.512 14.581 1.00 86.19 86 THR A CA 1
ATOM 663 C C . THR A 1 86 ? -3.267 1.818 14.756 1.00 86.19 86 THR A C 1
ATOM 665 O O . THR A 1 86 ? -2.732 2.652 14.035 1.00 86.19 86 THR A O 1
ATOM 668 N N . ILE A 1 87 ? -2.574 1.081 15.631 1.00 84.50 87 ILE A N 1
ATOM 669 C CA . ILE A 1 87 ? -1.136 1.261 15.874 1.00 84.50 87 ILE A CA 1
ATOM 670 C C . ILE A 1 87 ? -0.275 1.029 14.624 1.00 84.50 87 ILE A C 1
ATOM 672 O O . ILE A 1 87 ? 0.715 1.727 14.429 1.00 84.50 87 ILE A O 1
ATOM 676 N N . LEU A 1 88 ? -0.650 0.092 13.745 1.00 87.12 88 LEU A N 1
ATOM 677 C CA . LEU A 1 88 ? 0.075 -0.148 12.495 1.00 87.12 88 LEU A CA 1
ATOM 678 C C . LEU A 1 88 ? -0.104 1.022 11.529 1.00 87.12 88 LEU A C 1
ATOM 680 O O . LEU A 1 88 ? 0.862 1.482 10.924 1.00 87.12 88 LEU A O 1
ATOM 684 N N . LEU A 1 89 ? -1.327 1.538 11.415 1.00 89.25 89 LEU A N 1
ATOM 685 C CA . LEU A 1 89 ? -1.610 2.676 10.545 1.00 89.25 89 LEU A CA 1
ATOM 686 C C . LEU A 1 89 ? -0.890 3.937 11.030 1.00 89.25 89 LEU A C 1
ATOM 688 O O . LEU A 1 89 ? -0.243 4.612 10.233 1.00 89.25 89 LEU A O 1
ATOM 692 N N . THR A 1 90 ? -0.957 4.235 12.330 1.00 89.50 90 THR A N 1
ATOM 693 C CA . THR A 1 90 ? -0.362 5.453 12.894 1.00 89.50 90 THR A CA 1
ATOM 694 C C . THR A 1 90 ? 1.166 5.403 12.937 1.00 89.50 90 THR A C 1
ATOM 696 O O . THR A 1 90 ? 1.811 6.430 12.735 1.00 89.50 90 THR A O 1
ATOM 699 N N . ALA A 1 91 ? 1.766 4.227 13.149 1.00 87.81 91 ALA A N 1
ATOM 700 C CA . ALA A 1 91 ? 3.221 4.081 13.189 1.00 87.81 91 ALA A CA 1
ATOM 701 C C . ALA A 1 91 ? 3.877 4.122 11.798 1.00 87.81 91 ALA A C 1
ATOM 703 O O . ALA A 1 91 ? 5.044 4.505 11.682 1.00 87.81 91 ALA A O 1
ATOM 704 N N . PHE A 1 92 ? 3.155 3.717 10.747 1.00 90.19 92 PHE A N 1
ATOM 705 C CA . PHE A 1 92 ? 3.726 3.535 9.408 1.00 90.19 92 PHE A CA 1
ATOM 706 C C . PHE A 1 92 ? 3.149 4.460 8.334 1.00 90.19 92 PHE A C 1
ATOM 708 O O . PHE A 1 92 ? 3.653 4.440 7.215 1.00 90.19 92 PHE A O 1
ATOM 715 N N . SER A 1 93 ? 2.165 5.303 8.651 1.00 92.56 93 SER A N 1
ATOM 716 C CA . SER A 1 93 ? 1.672 6.353 7.758 1.00 92.56 93 SER A CA 1
ATOM 717 C C . SER A 1 93 ? 1.345 7.626 8.533 1.00 92.56 93 SER A C 1
ATOM 719 O O . SER A 1 93 ? 0.450 7.652 9.378 1.00 92.56 93 SER A O 1
ATOM 721 N N . LYS A 1 94 ? 2.029 8.725 8.189 1.00 91.38 94 LYS A N 1
ATOM 722 C CA . LYS A 1 94 ? 1.730 10.041 8.777 1.00 91.38 94 LYS A CA 1
ATOM 723 C C . LYS A 1 94 ? 0.349 10.539 8.352 1.00 91.38 94 LYS A C 1
ATOM 725 O O . LYS A 1 94 ? -0.388 11.057 9.184 1.00 91.38 94 LYS A O 1
ATOM 730 N N . THR A 1 95 ? -0.019 10.341 7.084 1.00 91.12 95 THR A N 1
ATOM 731 C CA . THR A 1 95 ? -1.326 10.748 6.545 1.00 91.12 95 THR A CA 1
ATOM 732 C C . THR A 1 95 ? -2.467 10.073 7.300 1.00 91.12 95 THR A C 1
ATOM 734 O O . THR A 1 95 ? -3.409 10.738 7.730 1.00 91.12 95 THR A O 1
ATOM 737 N N . LEU A 1 96 ? -2.365 8.760 7.527 1.00 90.88 96 LEU A N 1
ATOM 738 C CA . LEU A 1 96 ? -3.379 8.013 8.268 1.00 90.88 96 LEU A CA 1
ATOM 739 C C . LEU A 1 96 ? -3.373 8.366 9.755 1.00 90.88 96 LEU A C 1
ATOM 741 O O . LEU A 1 96 ? -4.447 8.471 10.338 1.00 90.88 96 LEU A O 1
ATOM 745 N N . ALA A 1 97 ? -2.208 8.621 10.358 1.00 90.06 97 ALA A N 1
ATOM 746 C CA . ALA A 1 97 ? -2.134 9.086 11.742 1.00 90.06 97 ALA A CA 1
ATOM 747 C C . ALA A 1 97 ? -2.921 10.386 11.964 1.00 90.06 97 ALA A C 1
ATOM 749 O O . ALA A 1 97 ? -3.696 10.480 12.915 1.00 90.06 97 ALA A O 1
ATOM 750 N N . VAL A 1 98 ? -2.770 11.355 11.056 1.00 90.12 98 VAL A N 1
ATOM 751 C CA . VAL A 1 98 ? -3.519 12.620 11.087 1.00 90.12 98 VAL A CA 1
ATOM 752 C C . VAL A 1 98 ? -5.009 12.387 10.821 1.00 90.12 98 VAL A C 1
ATOM 754 O O . VAL A 1 98 ? -5.861 12.913 11.535 1.00 90.12 98 VAL A O 1
ATOM 757 N N . ALA A 1 99 ? -5.354 11.564 9.829 1.00 87.75 99 ALA A N 1
ATOM 758 C CA . ALA A 1 99 ? -6.754 11.265 9.527 1.00 87.75 99 ALA A CA 1
ATOM 759 C C . ALA A 1 99 ? -7.478 10.622 10.724 1.00 87.75 99 ALA A C 1
ATOM 761 O O . ALA A 1 99 ? -8.613 10.980 11.023 1.00 87.75 99 ALA A O 1
ATOM 762 N N . ILE A 1 100 ? -6.807 9.718 11.440 1.00 87.88 100 ILE A N 1
ATOM 763 C CA . ILE A 1 100 ? -7.349 9.056 12.630 1.00 87.88 100 ILE A CA 1
ATOM 764 C C . ILE A 1 100 ? -7.485 10.043 13.796 1.00 87.88 100 ILE A C 1
ATOM 766 O O . ILE A 1 100 ? -8.519 10.047 14.458 1.00 87.88 100 ILE A O 1
ATOM 770 N N . SER A 1 101 ? -6.487 10.901 14.040 1.00 86.00 101 SER A N 1
ATOM 771 C CA . SER A 1 101 ? -6.516 11.841 15.173 1.00 86.00 101 SER A CA 1
ATOM 772 C C . SER A 1 101 ? -7.568 12.945 15.031 1.00 86.00 101 SER A C 1
ATOM 774 O O . SER A 1 101 ? -8.048 13.468 16.034 1.00 86.00 101 SER A O 1
ATOM 776 N N . THR A 1 102 ? -7.957 13.283 13.800 1.00 82.00 102 THR A N 1
ATOM 777 C CA . THR A 1 102 ? -9.013 14.272 13.519 1.00 82.00 102 THR A CA 1
ATOM 778 C C . THR A 1 102 ? -10.439 13.724 13.653 1.00 82.00 102 THR A C 1
ATOM 780 O O . THR A 1 102 ? -11.391 14.500 13.559 1.00 82.00 102 THR A O 1
ATOM 783 N N . GLN A 1 103 ? -10.621 12.419 13.900 1.00 74.12 103 GLN A N 1
ATOM 784 C CA . GLN A 1 103 ? -11.941 11.815 14.090 1.00 74.12 103 GLN A CA 1
ATOM 785 C C . GLN A 1 103 ? -12.274 11.608 15.581 1.00 74.12 103 GLN A C 1
ATOM 787 O O . GLN A 1 103 ? -11.618 10.809 16.249 1.00 74.12 103 GLN A O 1
ATOM 792 N N . PRO A 1 104 ? -13.315 12.280 16.115 1.00 54.22 104 PRO A N 1
ATOM 793 C CA . PRO A 1 104 ? -13.539 12.388 17.558 1.00 54.22 104 PRO A CA 1
ATOM 794 C C . PRO A 1 104 ? -14.250 11.195 18.227 1.00 54.22 104 PRO A C 1
ATOM 796 O O . PRO A 1 104 ? -14.420 11.221 19.442 1.00 54.22 104 PRO A O 1
ATOM 799 N N . THR A 1 105 ? -14.696 10.162 17.501 1.00 58.62 105 THR A N 1
ATOM 800 C CA . THR A 1 105 ? -15.476 9.051 18.092 1.00 58.62 105 THR A CA 1
ATOM 801 C C . THR A 1 105 ? -15.139 7.685 17.496 1.00 58.62 105 THR A C 1
ATOM 803 O O . THR A 1 105 ? -14.923 7.544 16.294 1.00 58.62 105 THR A O 1
ATOM 806 N N . ALA A 1 106 ? -15.105 6.669 18.363 1.00 58.16 106 ALA A N 1
ATOM 807 C CA . ALA A 1 106 ? -15.029 5.266 17.971 1.00 58.16 106 ALA A CA 1
ATOM 808 C C . ALA A 1 106 ? -16.405 4.767 17.473 1.00 58.16 106 ALA A C 1
ATOM 810 O O . ALA A 1 106 ? -17.423 5.191 18.027 1.00 58.16 106 ALA A O 1
ATOM 811 N N . PRO A 1 107 ? -16.460 3.839 16.495 1.00 57.06 107 PRO A N 1
ATOM 812 C CA . PRO A 1 107 ? -15.332 3.215 15.789 1.00 57.06 107 PRO A CA 1
ATOM 813 C C . PRO A 1 107 ? -14.672 4.160 14.767 1.00 57.06 107 PRO A C 1
ATOM 815 O O . PRO A 1 107 ? -15.364 4.851 14.022 1.00 57.06 107 PRO A O 1
ATOM 818 N N . HIS A 1 108 ? -13.331 4.178 14.717 1.00 72.62 108 HIS A N 1
ATOM 819 C CA . HIS A 1 108 ? -12.565 5.029 13.794 1.00 72.62 108 HIS A CA 1
ATOM 820 C C . HIS A 1 108 ? -12.790 4.575 12.344 1.00 72.62 108 HIS A C 1
ATOM 822 O O . HIS A 1 108 ? -12.131 3.650 11.864 1.00 72.62 108 HIS A O 1
ATOM 828 N N . LEU A 1 109 ? -13.738 5.210 11.655 1.00 80.25 109 LEU A N 1
ATOM 829 C CA . LEU A 1 109 ? -14.030 4.981 10.244 1.00 80.25 109 LEU A CA 1
ATOM 830 C C . LEU A 1 109 ? -13.329 6.036 9.388 1.00 80.25 109 LEU A C 1
ATOM 832 O O . LEU A 1 109 ? -13.847 7.130 9.158 1.00 80.25 109 LEU A O 1
ATOM 836 N N . VAL A 1 110 ? -12.179 5.679 8.829 1.00 82.06 110 VAL A N 1
ATOM 837 C CA . VAL A 1 110 ? -11.430 6.550 7.924 1.00 82.06 110 VAL A CA 1
ATOM 838 C C . VAL A 1 110 ? -11.936 6.346 6.499 1.00 82.06 110 VAL A C 1
ATOM 840 O O . VAL A 1 110 ? -11.675 5.324 5.864 1.00 82.06 110 VAL A O 1
ATOM 843 N N . LYS A 1 111 ? -12.665 7.340 5.982 1.00 82.56 111 LYS A N 1
ATOM 844 C CA . LYS A 1 111 ? -13.063 7.400 4.570 1.00 82.56 111 LYS A CA 1
ATOM 845 C C . LYS A 1 111 ? -12.007 8.166 3.787 1.00 82.56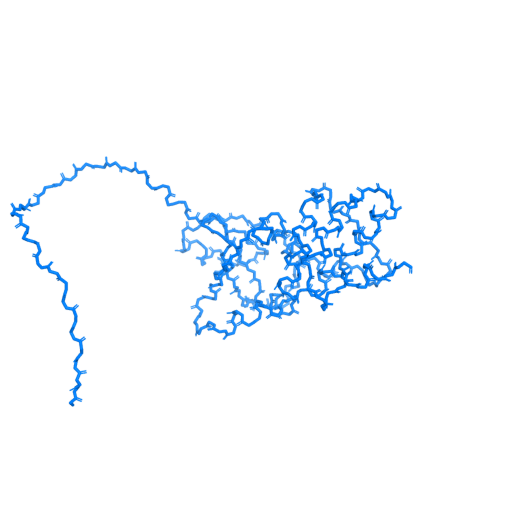 111 LYS A C 1
ATOM 847 O O . LYS A 1 111 ? -11.826 9.363 4.009 1.00 82.56 111 LYS A O 1
ATOM 852 N N . LEU A 1 112 ? -11.329 7.491 2.866 1.00 79.25 112 LEU A N 1
ATOM 853 C CA . LEU A 1 112 ? -10.300 8.117 2.042 1.00 79.25 112 LEU A CA 1
ATOM 854 C C . LEU A 1 112 ? -10.909 8.565 0.712 1.00 79.25 112 LEU A C 1
ATOM 856 O O . LEU A 1 112 ? -11.487 7.768 -0.021 1.00 79.25 112 LEU A O 1
ATOM 860 N N . LYS A 1 113 ? -10.776 9.853 0.383 1.00 79.75 113 LYS A N 1
ATOM 861 C CA . LYS A 1 113 ? -11.115 10.365 -0.950 1.00 79.75 113 LYS A CA 1
ATOM 862 C C . LYS A 1 113 ? -9.910 10.166 -1.864 1.00 79.75 113 LYS A C 1
ATOM 864 O O . LYS A 1 113 ? -9.063 11.047 -1.962 1.00 79.75 113 LYS A O 1
ATOM 869 N N . LEU A 1 114 ? -9.819 8.990 -2.479 1.00 83.44 114 LEU A N 1
ATOM 870 C CA . LEU A 1 114 ? -8.717 8.620 -3.369 1.00 83.44 114 LEU A CA 1
ATOM 871 C C . LEU A 1 114 ? -9.182 8.611 -4.824 1.00 83.44 114 LEU A C 1
ATOM 873 O O . LEU A 1 114 ? -10.310 8.223 -5.125 1.00 83.44 114 LEU A O 1
ATOM 877 N N . SER A 1 115 ? -8.294 8.995 -5.734 1.00 83.25 115 SER A N 1
ATOM 878 C CA . SER A 1 115 ? -8.517 8.941 -7.179 1.00 83.25 115 SER A CA 1
ATOM 879 C C . SER A 1 115 ? -7.260 8.449 -7.895 1.00 83.25 115 SER A C 1
ATOM 881 O O . SER A 1 115 ? -6.155 8.537 -7.366 1.00 83.25 115 SER A O 1
ATOM 883 N N . GLY A 1 116 ? -7.421 7.908 -9.104 1.00 86.94 116 GLY A N 1
ATOM 884 C CA . GLY A 1 116 ? -6.289 7.450 -9.911 1.00 86.94 116 GLY A CA 1
ATOM 885 C C . GLY A 1 116 ? -5.529 6.259 -9.297 1.00 86.94 116 GLY A C 1
ATOM 886 O O . GLY A 1 116 ? -6.126 5.433 -8.611 1.00 86.94 116 GLY A O 1
ATOM 887 N N . PRO A 1 117 ? -4.210 6.137 -9.534 1.00 85.38 117 PRO A N 1
ATOM 888 C CA . PRO A 1 117 ? -3.426 4.966 -9.124 1.00 85.38 117 PRO A CA 1
ATOM 889 C C . PRO A 1 117 ? -3.428 4.678 -7.614 1.00 85.38 117 PRO A C 1
ATOM 891 O O . PRO A 1 117 ? -3.308 3.524 -7.207 1.00 85.38 117 PRO A O 1
ATOM 894 N N . ILE A 1 118 ? -3.611 5.698 -6.770 1.00 89.62 118 ILE A N 1
ATOM 895 C CA . ILE A 1 118 ? -3.611 5.548 -5.306 1.00 89.62 118 ILE A CA 1
ATOM 896 C C . ILE A 1 118 ? -4.900 4.914 -4.752 1.00 89.62 118 ILE A C 1
ATOM 898 O O . ILE A 1 118 ? -4.921 4.494 -3.596 1.00 89.62 118 ILE A O 1
ATOM 902 N N . SER A 1 119 ? -5.971 4.795 -5.550 1.00 90.00 119 SER A N 1
ATOM 903 C CA . SER A 1 119 ? -7.186 4.049 -5.174 1.00 90.00 119 SER A CA 1
ATOM 904 C C . SER A 1 119 ? -7.136 2.565 -5.566 1.00 90.00 119 SER A C 1
ATOM 906 O O . SER A 1 119 ? -8.096 1.828 -5.337 1.00 90.00 119 SER A O 1
ATOM 908 N N . SER A 1 120 ? -6.016 2.108 -6.140 1.00 93.12 120 SER A N 1
ATOM 909 C CA . SER A 1 120 ? -5.817 0.732 -6.599 1.00 93.12 120 SER A CA 1
ATOM 910 C C . SER A 1 120 ? -5.947 -0.275 -5.454 1.00 93.12 120 SER A C 1
ATOM 912 O O . SER A 1 120 ? -5.125 -0.306 -4.537 1.00 93.12 120 SER A O 1
ATOM 914 N N . LEU A 1 121 ? -6.962 -1.141 -5.528 1.00 91.31 121 LEU A N 1
ATOM 915 C CA . LEU A 1 121 ? -7.184 -2.199 -4.540 1.00 91.31 121 LEU A CA 1
ATOM 916 C C . LEU A 1 121 ? -5.948 -3.110 -4.372 1.00 91.31 121 LEU A C 1
ATOM 918 O O . LEU A 1 121 ? -5.526 -3.290 -3.232 1.00 91.31 121 LEU A O 1
ATOM 922 N N . PRO A 1 122 ? -5.295 -3.609 -5.446 1.00 93.50 122 PRO A N 1
ATOM 923 C CA . PRO A 1 122 ? -4.059 -4.382 -5.311 1.00 93.50 122 PRO A CA 1
ATOM 924 C C . PRO A 1 122 ? -2.926 -3.646 -4.581 1.00 93.50 122 PRO A C 1
ATOM 926 O O . PRO A 1 122 ? -2.168 -4.273 -3.844 1.00 93.50 122 PRO A O 1
ATOM 929 N N . ALA A 1 123 ? -2.807 -2.325 -4.759 1.00 93.94 123 ALA A N 1
ATOM 930 C CA . ALA A 1 123 ? -1.801 -1.522 -4.063 1.00 93.94 123 ALA A CA 1
ATOM 931 C C . ALA A 1 123 ? -2.086 -1.439 -2.557 1.00 93.94 123 ALA A C 1
ATOM 933 O O . ALA A 1 123 ? -1.177 -1.613 -1.744 1.00 93.94 123 ALA A O 1
ATOM 934 N N . TRP A 1 124 ? -3.354 -1.240 -2.188 1.00 93.50 124 TRP A N 1
ATOM 935 C CA . TRP A 1 124 ? -3.801 -1.262 -0.795 1.00 93.50 124 TRP A CA 1
ATOM 936 C C . TRP A 1 124 ? -3.612 -2.630 -0.150 1.00 93.50 124 TRP A C 1
ATOM 938 O O . TRP A 1 124 ? -3.074 -2.710 0.950 1.00 93.50 124 TRP A O 1
ATOM 948 N N . THR A 1 125 ? -3.977 -3.711 -0.840 1.00 91.31 125 THR A N 1
ATOM 949 C CA . THR A 1 125 ? -3.738 -5.072 -0.348 1.00 91.31 125 THR A CA 1
ATOM 950 C C . THR A 1 125 ? -2.251 -5.317 -0.105 1.00 91.31 125 THR A C 1
ATOM 952 O O . THR A 1 125 ? -1.901 -5.821 0.954 1.00 91.31 125 THR A O 1
ATOM 955 N N . LEU A 1 126 ? -1.369 -4.895 -1.019 1.00 90.75 126 LEU A N 1
ATOM 956 C CA . LEU A 1 126 ? 0.079 -5.034 -0.837 1.00 90.75 126 LEU A CA 1
ATOM 957 C C . LEU A 1 126 ? 0.596 -4.230 0.368 1.00 90.75 126 LEU A C 1
ATOM 959 O O . LEU A 1 126 ? 1.408 -4.744 1.134 1.00 90.75 126 LEU A O 1
ATOM 963 N N . PHE A 1 127 ? 0.126 -2.994 0.555 1.00 92.44 127 PHE A N 1
ATOM 964 C CA . PHE A 1 127 ? 0.491 -2.167 1.709 1.00 92.44 127 PHE A CA 1
ATOM 965 C C . PHE A 1 127 ? 0.059 -2.806 3.033 1.00 92.44 127 PHE A C 1
ATOM 967 O O . PHE A 1 127 ? 0.848 -2.884 3.974 1.00 92.44 127 PHE A O 1
ATOM 974 N N . LEU A 1 128 ? -1.178 -3.296 3.106 1.00 90.31 128 LEU A N 1
ATOM 975 C CA . LEU A 1 128 ? -1.710 -3.918 4.315 1.00 90.31 128 LEU A CA 1
ATOM 976 C C . LEU A 1 128 ? -1.047 -5.273 4.587 1.00 90.31 128 LEU A C 1
ATOM 978 O O . LEU A 1 128 ? -0.613 -5.515 5.709 1.00 90.31 128 LEU A O 1
ATOM 982 N N . ASP A 1 129 ? -0.860 -6.114 3.568 1.00 86.31 129 ASP A N 1
ATOM 983 C CA . ASP A 1 129 ? -0.087 -7.357 3.685 1.00 86.31 129 ASP A CA 1
ATOM 984 C C . ASP A 1 129 ? 1.340 -7.061 4.202 1.00 86.31 129 ASP A C 1
ATOM 986 O O . ASP A 1 129 ? 1.859 -7.772 5.070 1.00 86.31 129 ASP A O 1
ATOM 990 N N . TRP A 1 130 ? 1.966 -5.976 3.729 1.00 86.31 130 TRP A N 1
ATOM 991 C CA . TRP A 1 130 ? 3.279 -5.531 4.197 1.00 86.31 130 TRP A CA 1
ATOM 992 C C . TRP A 1 130 ? 3.273 -5.111 5.675 1.00 86.31 130 TRP A C 1
ATOM 994 O O . TRP A 1 130 ? 4.126 -5.576 6.431 1.00 86.31 130 TRP A O 1
ATOM 1004 N N . LEU A 1 131 ? 2.291 -4.320 6.131 1.00 86.31 131 LEU A N 1
ATOM 1005 C CA . LEU A 1 131 ? 2.177 -3.909 7.544 1.00 86.31 131 LEU A CA 1
ATOM 1006 C C . LEU A 1 131 ? 2.143 -5.107 8.501 1.00 86.31 131 LEU A C 1
ATOM 1008 O O . LEU A 1 131 ? 2.727 -5.066 9.582 1.00 86.31 131 LEU A O 1
ATOM 1012 N N . TYR A 1 132 ? 1.492 -6.193 8.092 1.00 79.62 132 TYR A N 1
ATOM 1013 C CA . TYR A 1 132 ? 1.354 -7.412 8.890 1.00 79.62 132 TYR A CA 1
ATOM 1014 C C . TYR A 1 132 ? 2.494 -8.427 8.691 1.00 79.62 132 TYR A C 1
ATOM 1016 O O . TYR A 1 132 ? 2.474 -9.514 9.279 1.00 79.62 132 TYR A O 1
ATOM 1024 N N . THR A 1 133 ? 3.502 -8.095 7.881 1.00 74.62 133 THR A N 1
ATOM 1025 C CA . THR A 1 133 ? 4.691 -8.929 7.635 1.00 74.62 133 THR A CA 1
ATOM 1026 C C . THR A 1 133 ? 6.002 -8.259 8.048 1.00 74.62 133 THR A C 1
ATOM 1028 O O . THR A 1 133 ? 7.057 -8.864 7.884 1.00 74.62 133 THR A O 1
ATOM 1031 N N . LEU A 1 134 ? 5.949 -7.069 8.655 1.00 66.75 134 LEU A N 1
ATOM 1032 C CA . LEU A 1 134 ? 7.114 -6.281 9.078 1.00 66.75 134 LEU A CA 1
ATOM 1033 C C . LEU A 1 134 ? 8.129 -7.044 9.938 1.00 66.75 134 LEU A C 1
ATOM 1035 O O . LEU A 1 134 ? 9.325 -6.933 9.686 1.00 66.75 134 LEU A O 1
ATOM 1039 N N . ASP A 1 135 ? 7.673 -7.876 10.877 1.00 55.22 135 ASP A N 1
ATOM 1040 C CA . ASP A 1 135 ? 8.557 -8.697 11.726 1.00 55.22 135 ASP A CA 1
ATOM 1041 C C . ASP A 1 135 ? 9.263 -9.833 10.960 1.00 55.22 135 ASP A C 1
ATOM 1043 O O . ASP A 1 135 ? 10.092 -10.552 11.515 1.00 55.22 135 ASP A O 1
ATOM 1047 N N . LYS A 1 136 ? 8.923 -10.031 9.681 1.00 54.50 136 LYS A N 1
ATOM 1048 C CA . LYS A 1 136 ? 9.453 -11.097 8.823 1.00 54.50 136 LYS A CA 1
ATOM 1049 C C . LYS A 1 136 ? 10.381 -10.588 7.728 1.00 54.50 136 LYS A C 1
ATOM 1051 O O . LYS A 1 136 ? 10.916 -11.414 6.994 1.00 54.50 136 LYS A O 1
ATOM 1056 N N . ILE A 1 137 ? 10.552 -9.273 7.577 1.00 56.31 137 ILE A N 1
ATOM 1057 C CA . ILE A 1 137 ? 11.479 -8.708 6.593 1.00 56.31 137 ILE A CA 1
ATOM 1058 C C . ILE A 1 137 ? 12.823 -8.513 7.305 1.00 56.31 137 ILE A C 1
ATOM 1060 O O . ILE A 1 137 ? 12.909 -7.657 8.188 1.00 56.31 137 ILE A O 1
ATOM 1064 N N . PRO A 1 138 ? 13.860 -9.307 6.979 1.00 47.41 138 PRO A N 1
ATOM 1065 C CA . PRO A 1 138 ? 15.141 -9.178 7.651 1.00 47.41 138 PRO A CA 1
ATOM 1066 C C . PRO A 1 138 ? 15.761 -7.787 7.438 1.00 47.41 138 PRO A C 1
ATOM 1068 O O . PRO A 1 138 ? 15.516 -7.114 6.435 1.00 47.41 138 PRO A O 1
ATOM 1071 N N . LEU A 1 139 ? 16.565 -7.386 8.429 1.00 46.34 139 LEU A N 1
ATOM 1072 C CA . LEU A 1 139 ? 17.423 -6.194 8.491 1.00 46.34 139 LEU A CA 1
ATOM 1073 C C . LEU A 1 139 ? 18.326 -6.042 7.230 1.00 46.34 139 LEU A C 1
ATOM 1075 O O . LEU A 1 139 ? 18.378 -6.945 6.397 1.00 46.34 139 LEU A O 1
ATOM 1079 N N . PRO A 1 140 ? 18.992 -4.885 7.025 1.00 49.41 140 PRO A N 1
ATOM 1080 C CA . PRO A 1 140 ? 19.028 -4.123 5.768 1.00 49.41 140 PRO A CA 1
ATOM 1081 C C . PRO A 1 140 ? 19.699 -4.770 4.545 1.00 49.41 140 PRO A C 1
ATOM 1083 O O . PRO A 1 140 ? 19.585 -4.173 3.472 1.00 49.41 140 PRO A O 1
ATOM 1086 N N . ASP A 1 141 ? 20.298 -5.952 4.670 1.00 51.81 141 ASP A N 1
ATOM 1087 C CA . ASP A 1 141 ? 20.993 -6.688 3.601 1.00 51.81 141 ASP A CA 1
ATOM 1088 C C . ASP A 1 141 ? 20.048 -7.516 2.714 1.00 51.81 141 ASP A C 1
ATOM 1090 O O . ASP A 1 141 ? 20.449 -8.055 1.682 1.00 51.81 141 ASP A O 1
ATOM 1094 N N . PHE A 1 142 ? 18.765 -7.601 3.073 1.00 63.72 142 PHE A N 1
ATOM 1095 C CA . PHE A 1 142 ? 17.765 -8.245 2.231 1.00 63.72 142 PHE A CA 1
ATOM 1096 C C . PHE A 1 142 ? 17.241 -7.279 1.163 1.00 63.72 142 PHE A C 1
ATOM 1098 O O . PHE A 1 142 ? 16.593 -6.267 1.463 1.00 63.72 142 PHE A O 1
ATOM 1105 N N . THR A 1 143 ? 17.493 -7.619 -0.102 1.00 68.81 143 THR A N 1
ATOM 1106 C CA . THR A 1 143 ? 16.781 -7.015 -1.231 1.00 68.81 143 THR A CA 1
ATOM 1107 C C . THR A 1 143 ? 15.501 -7.817 -1.461 1.00 68.81 143 THR A C 1
ATOM 1109 O O . THR A 1 143 ? 15.586 -8.969 -1.891 1.00 68.81 143 THR A O 1
ATOM 1112 N N . PRO A 1 144 ? 14.318 -7.265 -1.144 1.00 75.19 144 PRO A N 1
ATOM 1113 C CA . PRO A 1 144 ? 13.068 -7.979 -1.328 1.00 75.19 144 PRO A CA 1
ATOM 1114 C C . PRO A 1 144 ? 12.826 -8.310 -2.799 1.00 75.19 144 PRO A C 1
ATOM 1116 O O . PRO A 1 144 ? 13.111 -7.513 -3.691 1.00 75.19 144 PRO A O 1
ATOM 1119 N N . LEU A 1 145 ? 12.268 -9.495 -3.035 1.00 81.81 145 LEU A N 1
ATOM 1120 C CA . LEU A 1 145 ? 11.756 -9.883 -4.341 1.00 81.81 145 LEU A CA 1
ATOM 1121 C C . LEU A 1 145 ? 10.293 -9.464 -4.466 1.00 81.81 145 LEU A C 1
ATOM 1123 O O . LEU A 1 145 ? 9.546 -9.457 -3.481 1.00 81.81 145 LEU A O 1
ATOM 1127 N N . ARG A 1 146 ? 9.881 -9.155 -5.696 1.00 84.81 146 ARG A N 1
ATOM 1128 C CA . ARG A 1 146 ? 8.479 -8.930 -6.040 1.00 84.81 146 ARG A CA 1
ATOM 1129 C C . ARG A 1 146 ? 7.656 -10.169 -5.655 1.00 84.81 146 ARG A C 1
ATOM 1131 O O . ARG A 1 146 ? 8.010 -11.278 -6.061 1.00 84.81 146 ARG A O 1
ATOM 1138 N N . PRO A 1 147 ? 6.545 -10.010 -4.912 1.00 82.00 147 PRO A N 1
ATOM 1139 C CA . PRO A 1 147 ? 5.628 -11.116 -4.677 1.00 82.00 147 PRO A CA 1
ATOM 1140 C C . PRO A 1 147 ? 5.086 -11.654 -6.015 1.00 82.00 147 PRO A C 1
ATOM 1142 O O . PRO A 1 147 ? 4.721 -10.847 -6.869 1.00 82.00 147 PRO A O 1
ATOM 1145 N N . PRO A 1 148 ? 4.970 -12.980 -6.214 1.00 79.50 148 PRO A N 1
ATOM 1146 C CA . PRO A 1 148 ? 4.598 -13.559 -7.512 1.00 79.50 148 PRO A CA 1
ATOM 1147 C C . PRO A 1 148 ? 3.261 -13.060 -8.078 1.00 79.50 148 PRO A C 1
ATOM 1149 O O . PRO A 1 148 ? 3.071 -13.017 -9.288 1.00 79.50 148 PRO A O 1
ATOM 1152 N N . SER A 1 149 ? 2.330 -12.670 -7.206 1.00 80.56 149 SER A N 1
ATOM 1153 C CA . SER A 1 149 ? 1.011 -12.142 -7.570 1.00 80.56 149 SER A CA 1
ATOM 1154 C C . SER A 1 149 ? 1.009 -10.657 -7.953 1.00 80.56 149 SER A C 1
ATOM 1156 O O . SER A 1 149 ? -0.035 -10.123 -8.321 1.00 80.56 149 SER A O 1
ATOM 1158 N N . THR A 1 150 ? 2.138 -9.961 -7.822 1.00 89.25 150 THR A N 1
ATOM 1159 C CA . THR A 1 150 ? 2.224 -8.508 -7.993 1.00 89.25 150 THR A CA 1
ATOM 1160 C C . THR A 1 150 ? 2.663 -8.163 -9.412 1.00 89.25 150 THR A C 1
ATOM 1162 O O . THR A 1 150 ? 3.702 -8.610 -9.885 1.00 89.25 150 THR A O 1
ATOM 1165 N N . THR A 1 151 ? 1.894 -7.321 -10.102 1.00 94.19 151 THR A N 1
ATOM 1166 C CA . THR A 1 151 ? 2.272 -6.815 -11.432 1.00 94.19 151 THR A CA 1
ATOM 1167 C C . THR A 1 151 ? 3.118 -5.544 -11.328 1.00 94.19 151 THR A C 1
ATOM 1169 O O . THR A 1 151 ? 3.115 -4.868 -10.298 1.00 94.19 151 THR A O 1
ATOM 1172 N N . THR A 1 152 ? 3.783 -5.149 -12.418 1.00 94.44 152 THR A N 1
ATOM 1173 C CA . THR A 1 152 ? 4.483 -3.853 -12.495 1.00 94.44 152 THR A CA 1
ATOM 1174 C C . THR A 1 152 ? 3.529 -2.687 -12.208 1.00 94.44 152 THR A C 1
ATOM 1176 O O . THR A 1 152 ? 3.861 -1.801 -11.429 1.00 94.44 152 THR A O 1
ATOM 1179 N N . SER A 1 153 ? 2.309 -2.718 -12.758 1.00 94.81 153 SER A N 1
ATOM 1180 C CA . SER A 1 153 ? 1.287 -1.692 -12.497 1.00 94.81 153 SER A CA 1
ATOM 1181 C C . SER A 1 153 ? 0.900 -1.626 -11.013 1.00 94.81 153 SER A C 1
ATOM 1183 O O . SER A 1 153 ? 0.730 -0.537 -10.457 1.00 94.81 153 SER A O 1
ATOM 1185 N N . THR A 1 154 ? 0.827 -2.781 -10.344 1.00 95.12 154 THR A N 1
ATOM 1186 C CA . THR A 1 154 ? 0.591 -2.857 -8.898 1.00 95.12 154 THR A CA 1
ATOM 1187 C C . THR A 1 154 ? 1.743 -2.244 -8.107 1.00 95.12 154 THR A C 1
ATOM 1189 O O . THR A 1 154 ? 1.476 -1.466 -7.197 1.00 95.12 154 THR A O 1
ATOM 1192 N N . LEU A 1 155 ? 3.002 -2.538 -8.458 1.00 94.00 155 LEU A N 1
ATOM 1193 C CA . LEU A 1 155 ? 4.174 -1.934 -7.806 1.00 94.00 155 LEU A CA 1
ATOM 1194 C C . LEU A 1 155 ? 4.204 -0.415 -7.978 1.00 94.00 155 LEU A C 1
ATOM 1196 O O . LEU A 1 155 ? 4.421 0.297 -7.000 1.00 94.00 155 LEU A O 1
ATOM 1200 N N . VAL A 1 156 ? 3.933 0.082 -9.189 1.00 95.00 156 VAL A N 1
ATOM 1201 C CA . VAL A 1 156 ? 3.866 1.525 -9.461 1.00 95.00 156 VAL A CA 1
ATOM 1202 C C . VAL A 1 156 ? 2.779 2.174 -8.608 1.00 95.00 156 VAL A C 1
ATOM 1204 O O . VAL A 1 156 ? 3.042 3.127 -7.879 1.00 95.00 156 VAL A O 1
ATOM 1207 N N . SER A 1 157 ? 1.569 1.611 -8.625 1.00 96.06 157 SER A N 1
ATOM 1208 C CA . SER A 1 157 ? 0.446 2.109 -7.823 1.00 96.06 157 SER A CA 1
ATOM 1209 C C . SER A 1 157 ? 0.749 2.071 -6.320 1.00 96.06 157 SER A C 1
ATOM 1211 O O . SER A 1 157 ? 0.394 2.999 -5.599 1.00 96.06 157 SER A O 1
ATOM 1213 N N . ALA A 1 158 ? 1.439 1.031 -5.842 1.00 95.50 158 ALA A N 1
ATOM 1214 C CA . ALA A 1 158 ? 1.849 0.899 -4.447 1.00 95.50 158 ALA A CA 1
ATOM 1215 C C . ALA A 1 158 ? 2.918 1.922 -4.045 1.00 95.50 158 ALA A C 1
ATOM 1217 O O . ALA A 1 158 ? 2.865 2.429 -2.928 1.00 95.50 158 ALA A O 1
ATOM 1218 N N . ALA A 1 159 ? 3.851 2.265 -4.934 1.00 94.31 159 ALA A N 1
ATOM 1219 C CA . ALA A 1 159 ? 4.864 3.284 -4.665 1.00 94.31 159 ALA A CA 1
ATOM 1220 C C . ALA A 1 159 ? 4.242 4.689 -4.607 1.00 94.31 159 ALA A C 1
ATOM 1222 O O . ALA A 1 159 ? 4.517 5.447 -3.675 1.00 94.31 159 ALA A O 1
ATOM 1223 N N . LEU A 1 160 ? 3.317 4.996 -5.524 1.00 94.50 160 LEU A N 1
ATOM 1224 C CA . LEU A 1 160 ? 2.522 6.228 -5.481 1.00 94.50 160 LEU A CA 1
ATOM 1225 C C . LEU A 1 160 ? 1.661 6.298 -4.213 1.00 94.50 160 LEU A C 1
ATOM 1227 O O . LEU A 1 160 ? 1.605 7.334 -3.551 1.00 94.50 160 LEU A O 1
ATOM 1231 N N . LEU A 1 161 ? 1.039 5.179 -3.831 1.00 95.12 161 LEU A N 1
ATOM 1232 C CA . LEU A 1 161 ? 0.295 5.071 -2.580 1.00 95.12 161 LEU A CA 1
ATOM 1233 C C . LEU A 1 161 ? 1.205 5.314 -1.368 1.00 95.12 161 LEU A C 1
ATOM 1235 O O . LEU A 1 161 ? 0.843 6.080 -0.479 1.00 95.12 161 LEU A O 1
ATOM 1239 N N . ALA A 1 162 ? 2.394 4.709 -1.334 1.00 93.88 162 ALA A N 1
ATOM 1240 C CA . ALA A 1 162 ? 3.352 4.881 -0.246 1.00 93.88 162 ALA A CA 1
ATOM 1241 C C . ALA A 1 162 ? 3.769 6.350 -0.087 1.00 93.88 162 ALA A C 1
ATOM 1243 O O . ALA A 1 162 ? 3.774 6.861 1.036 1.00 93.88 162 ALA A O 1
ATOM 1244 N N . SER A 1 163 ? 4.034 7.036 -1.205 1.00 92.44 163 SER A N 1
ATOM 1245 C CA . SER A 1 163 ? 4.316 8.473 -1.226 1.00 92.44 163 SER A CA 1
ATOM 1246 C C . SER A 1 163 ? 3.149 9.281 -0.658 1.00 92.44 163 SER A C 1
ATOM 1248 O O . SER A 1 163 ? 3.357 10.097 0.237 1.00 92.44 163 SER A O 1
ATOM 1250 N N . HIS A 1 164 ? 1.923 9.0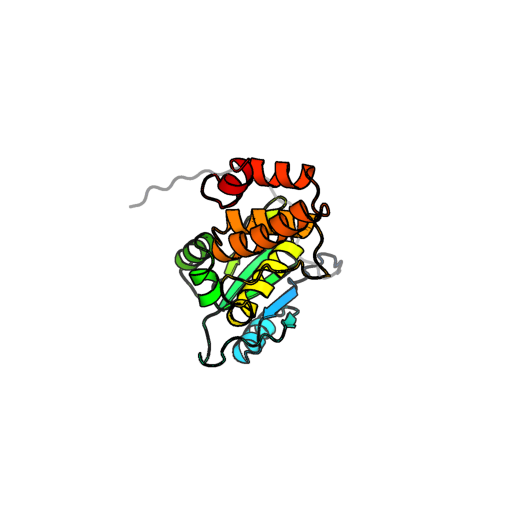20 -1.120 1.00 92.38 164 HIS A N 1
ATOM 1251 C CA . HIS A 1 164 ? 0.716 9.723 -0.674 1.00 92.38 164 HIS A CA 1
ATOM 1252 C C . HIS A 1 164 ? 0.427 9.524 0.824 1.00 92.38 164 HIS A C 1
ATOM 1254 O O . HIS A 1 164 ? 0.008 10.440 1.533 1.00 92.38 164 HIS A O 1
ATOM 1260 N N . LEU A 1 165 ? 0.670 8.317 1.332 1.00 92.56 165 LEU A N 1
ATOM 1261 C CA . LEU A 1 165 ? 0.488 7.977 2.742 1.00 92.56 165 LEU A CA 1
ATOM 1262 C C . LEU A 1 165 ? 1.653 8.435 3.633 1.00 92.56 165 LEU A C 1
ATOM 1264 O O . LEU A 1 165 ? 1.583 8.260 4.856 1.00 92.56 165 LEU A O 1
ATOM 1268 N N . HIS A 1 166 ? 2.728 8.977 3.051 1.00 92.19 166 HIS A N 1
ATOM 1269 C CA . HIS A 1 166 ? 4.007 9.210 3.722 1.00 92.19 166 HIS A CA 1
ATOM 1270 C C . HIS A 1 166 ? 4.514 7.958 4.465 1.00 92.19 166 HIS A C 1
ATOM 1272 O O . HIS A 1 166 ? 5.006 8.030 5.596 1.00 92.19 166 HIS A O 1
ATOM 1278 N N . ALA A 1 167 ? 4.373 6.792 3.831 1.00 91.38 167 ALA A N 1
ATOM 1279 C CA . ALA A 1 167 ? 4.752 5.491 4.368 1.00 91.38 167 ALA A CA 1
ATOM 1280 C C . ALA A 1 167 ? 6.209 5.141 4.023 1.00 91.38 167 ALA A C 1
ATOM 1282 O O . ALA A 1 167 ? 6.492 4.176 3.318 1.00 91.38 167 ALA A O 1
ATOM 1283 N N . VAL A 1 168 ? 7.157 5.924 4.552 1.00 88.50 168 VAL A N 1
ATOM 1284 C CA . VAL A 1 168 ? 8.586 5.916 4.161 1.00 88.50 168 VAL A CA 1
ATOM 1285 C C . VAL A 1 168 ? 9.232 4.524 4.188 1.00 88.50 168 VAL A C 1
ATOM 1287 O O . VAL A 1 168 ? 10.042 4.185 3.329 1.00 88.50 168 VAL A O 1
ATOM 1290 N N . LYS A 1 169 ? 8.901 3.690 5.181 1.00 86.38 169 LYS A N 1
ATOM 1291 C CA . LYS A 1 169 ? 9.457 2.330 5.281 1.00 86.38 169 LYS A CA 1
ATOM 1292 C C . LYS A 1 169 ? 8.926 1.407 4.176 1.00 86.38 169 LYS A C 1
ATOM 1294 O O . LYS A 1 169 ? 9.698 0.618 3.637 1.00 86.38 169 LYS A O 1
ATOM 1299 N N . PHE A 1 170 ? 7.644 1.526 3.830 1.00 90.31 170 PHE A N 1
ATOM 1300 C CA . PHE A 1 170 ? 7.032 0.761 2.743 1.00 90.31 170 PHE A CA 1
ATOM 1301 C C . PHE A 1 170 ? 7.566 1.221 1.391 1.00 90.31 170 PHE A C 1
ATOM 1303 O O . PHE A 1 170 ? 7.931 0.409 0.549 1.00 90.31 170 PHE A O 1
ATOM 1310 N N . GLU A 1 171 ? 7.701 2.533 1.227 1.00 90.69 171 GLU A N 1
ATOM 1311 C CA . GLU A 1 171 ? 8.295 3.142 0.047 1.00 90.69 171 GLU A CA 1
ATOM 1312 C C . GLU A 1 171 ? 9.712 2.607 -0.201 1.00 90.69 171 GLU A C 1
ATOM 1314 O O . GLU A 1 171 ? 9.988 2.059 -1.262 1.00 90.69 171 GLU A O 1
ATOM 1319 N N . LYS A 1 172 ? 10.593 2.643 0.809 1.00 85.44 172 LYS A N 1
ATOM 1320 C CA . LYS A 1 172 ? 11.952 2.081 0.705 1.00 85.44 172 LYS A CA 1
ATOM 1321 C C . LYS A 1 172 ? 11.955 0.592 0.362 1.00 85.44 172 LYS A C 1
ATOM 1323 O O . LYS A 1 172 ? 12.814 0.153 -0.399 1.00 85.44 172 LYS A O 1
ATOM 1328 N N . TYR A 1 173 ? 11.022 -0.181 0.918 1.00 87.38 173 TYR A N 1
ATOM 1329 C CA . TYR A 1 173 ? 10.851 -1.590 0.566 1.00 87.38 173 TYR A CA 1
ATOM 1330 C C . TYR A 1 173 ? 10.544 -1.746 -0.932 1.00 87.38 173 TYR A C 1
ATOM 1332 O O . TYR A 1 173 ? 11.255 -2.479 -1.616 1.00 87.38 173 TYR A O 1
ATOM 1340 N N . LEU A 1 174 ? 9.559 -1.009 -1.454 1.00 90.94 174 LEU A N 1
ATOM 1341 C CA . LEU A 1 174 ? 9.169 -1.061 -2.866 1.00 90.94 174 LEU A CA 1
ATOM 1342 C C . LEU A 1 174 ? 10.300 -0.613 -3.791 1.00 90.94 174 LEU A C 1
ATOM 1344 O O . LEU A 1 174 ? 10.567 -1.264 -4.796 1.00 90.94 174 LEU A O 1
ATOM 1348 N N . LEU A 1 175 ? 11.003 0.459 -3.435 1.00 89.06 175 LEU A N 1
ATOM 1349 C CA . LEU A 1 175 ? 12.096 0.985 -4.244 1.00 89.06 175 LEU A CA 1
ATOM 1350 C C . LEU A 1 175 ? 13.283 0.025 -4.338 1.00 89.06 175 LEU A C 1
ATOM 1352 O O . LEU A 1 175 ? 13.918 -0.053 -5.384 1.00 89.06 175 LEU A O 1
ATOM 1356 N N . ARG A 1 176 ? 13.552 -0.766 -3.293 1.00 86.50 176 ARG A N 1
ATOM 1357 C CA . ARG A 1 176 ? 14.552 -1.843 -3.366 1.00 86.50 176 ARG A CA 1
ATOM 1358 C C . ARG A 1 176 ? 14.137 -2.950 -4.338 1.00 86.50 176 ARG A C 1
ATOM 1360 O O . ARG A 1 176 ? 14.992 -3.430 -5.078 1.00 86.50 176 ARG A O 1
ATOM 1367 N N . VAL A 1 177 ? 12.851 -3.325 -4.364 1.00 89.06 177 VAL A N 1
ATOM 1368 C CA . VAL A 1 177 ? 12.320 -4.273 -5.366 1.00 89.06 177 VAL A CA 1
ATOM 1369 C C . VAL A 1 177 ? 12.515 -3.703 -6.772 1.00 89.06 177 VAL A C 1
ATOM 1371 O O . VAL A 1 177 ? 13.088 -4.364 -7.632 1.00 89.06 177 VAL A O 1
ATOM 1374 N N . ILE A 1 178 ? 12.082 -2.458 -6.990 1.00 91.00 178 ILE A N 1
ATOM 1375 C CA . ILE A 1 178 ? 12.133 -1.789 -8.297 1.00 91.00 178 ILE A CA 1
ATOM 1376 C C . ILE A 1 178 ? 13.576 -1.643 -8.783 1.00 91.00 178 ILE A C 1
ATOM 1378 O O . ILE A 1 178 ? 13.859 -1.956 -9.933 1.00 91.00 178 ILE A O 1
ATOM 1382 N N . TYR A 1 179 ? 14.501 -1.224 -7.919 1.00 87.38 179 TYR A N 1
ATOM 1383 C CA . TYR A 1 179 ? 15.913 -1.092 -8.278 1.00 87.38 179 TYR A CA 1
ATOM 1384 C C . TYR A 1 179 ? 16.526 -2.415 -8.725 1.00 87.38 179 TYR A C 1
ATOM 1386 O O . TYR A 1 179 ? 17.221 -2.465 -9.738 1.00 87.38 179 TYR A O 1
ATOM 1394 N N . LYS A 1 180 ? 16.227 -3.500 -8.003 1.00 87.50 180 LYS A N 1
ATOM 1395 C CA . LYS A 1 180 ? 16.672 -4.833 -8.399 1.00 87.50 180 LYS A CA 1
ATOM 1396 C C . LYS A 1 180 ? 16.126 -5.221 -9.771 1.00 87.50 180 LYS A C 1
ATOM 1398 O O . LYS A 1 180 ? 16.872 -5.712 -10.605 1.00 87.50 180 LYS A O 1
ATOM 1403 N N . GLU A 1 181 ? 14.847 -4.977 -10.024 1.00 91.62 181 GLU A N 1
ATOM 1404 C CA . GLU A 1 181 ? 14.235 -5.321 -11.308 1.00 91.62 181 GLU A CA 1
ATOM 1405 C C . GLU A 1 181 ? 14.695 -4.428 -12.462 1.00 91.62 181 GLU A C 1
ATOM 1407 O O . GLU A 1 181 ? 14.714 -4.886 -13.601 1.00 91.62 181 GLU A O 1
ATOM 1412 N N . LEU A 1 182 ? 15.079 -3.178 -12.194 1.00 89.50 182 LEU A N 1
ATOM 1413 C CA . LEU A 1 182 ? 15.750 -2.318 -13.171 1.00 89.50 182 LEU A CA 1
ATOM 1414 C C . LEU A 1 182 ? 17.125 -2.883 -13.531 1.00 89.50 182 LEU A C 1
ATOM 1416 O O . LEU A 1 182 ? 17.443 -2.993 -14.712 1.00 89.50 182 LEU A O 1
ATOM 1420 N N . TRP A 1 183 ? 17.911 -3.280 -12.526 1.00 86.88 183 TRP A N 1
ATOM 1421 C CA . TRP A 1 183 ? 19.219 -3.907 -12.732 1.00 86.88 183 TRP A CA 1
ATOM 1422 C C . TRP A 1 183 ? 19.113 -5.214 -13.526 1.00 86.88 183 TRP A C 1
ATOM 1424 O O . TRP A 1 183 ? 19.906 -5.464 -14.430 1.00 86.88 183 TRP A O 1
ATOM 1434 N N . ASP A 1 184 ? 18.091 -6.017 -13.230 1.00 89.75 184 ASP A N 1
ATOM 1435 C CA . ASP A 1 184 ? 17.816 -7.280 -13.918 1.00 89.75 184 ASP A CA 1
ATOM 1436 C C . ASP A 1 184 ? 17.153 -7.077 -15.306 1.00 89.75 184 ASP A C 1
ATOM 1438 O O . ASP A 1 184 ? 16.902 -8.050 -16.016 1.00 89.75 184 ASP A O 1
ATOM 1442 N N . GLY A 1 185 ? 16.845 -5.835 -15.712 1.00 90.44 185 GLY A N 1
ATOM 1443 C CA . GLY A 1 185 ? 16.223 -5.511 -17.005 1.00 90.44 185 GLY A CA 1
ATOM 1444 C C . GLY A 1 185 ? 14.743 -5.901 -17.130 1.00 90.44 185 GLY A C 1
ATOM 1445 O O . GLY A 1 185 ? 14.208 -5.970 -18.235 1.00 90.44 185 GLY A O 1
ATOM 1446 N N . VAL A 1 186 ? 14.072 -6.169 -16.009 1.00 91.94 186 VAL A N 1
ATOM 1447 C CA . VAL A 1 186 ? 12.672 -6.624 -15.937 1.00 91.94 186 VAL A CA 1
ATOM 1448 C C . VAL A 1 186 ? 11.703 -5.455 -15.732 1.00 91.94 186 VAL A C 1
ATOM 1450 O O . VAL A 1 186 ? 10.551 -5.514 -16.171 1.00 91.94 186 VAL A O 1
ATOM 1453 N N . PHE A 1 187 ? 12.138 -4.384 -15.062 1.00 91.81 187 PHE A N 1
ATOM 1454 C CA . PHE A 1 187 ? 11.281 -3.231 -14.792 1.00 91.81 187 PHE A CA 1
ATOM 1455 C C . PHE A 1 187 ? 11.257 -2.251 -15.982 1.00 91.81 187 PHE A C 1
ATOM 1457 O O . PHE A 1 187 ? 12.313 -1.770 -16.393 1.00 91.81 187 PHE A O 1
ATOM 1464 N N . PRO A 1 188 ? 10.080 -1.896 -16.534 1.00 92.19 188 PRO A N 1
ATOM 1465 C CA . PRO A 1 188 ? 9.992 -0.985 -17.674 1.00 92.19 188 PRO A CA 1
ATOM 1466 C C . PRO A 1 188 ? 10.417 0.448 -17.329 1.00 92.19 188 PRO A C 1
ATOM 1468 O O . PRO A 1 188 ? 9.911 1.037 -16.372 1.00 92.19 188 PRO A O 1
ATOM 1471 N N . VAL A 1 189 ? 11.252 1.059 -18.174 1.00 88.12 189 VAL A N 1
ATOM 1472 C CA . VAL A 1 189 ? 11.706 2.457 -18.010 1.00 88.12 189 VAL A CA 1
ATOM 1473 C C . VAL A 1 189 ? 10.537 3.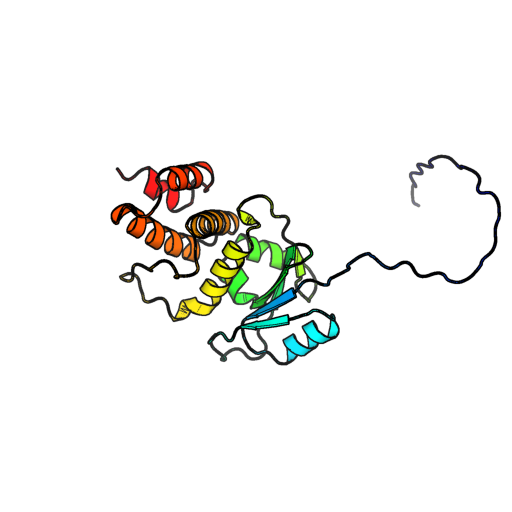449 -18.025 1.00 88.12 189 VAL A C 1
ATOM 1475 O O . VAL A 1 189 ? 10.508 4.370 -17.219 1.00 88.12 189 VAL A O 1
ATOM 1478 N N . SER A 1 190 ? 9.510 3.219 -18.847 1.00 90.94 190 SER A N 1
ATOM 1479 C CA . SER A 1 190 ? 8.307 4.069 -18.866 1.00 90.94 190 SER A CA 1
ATOM 1480 C C . SER A 1 190 ? 7.570 4.095 -17.522 1.00 90.94 190 SER A C 1
ATOM 1482 O O . SER A 1 190 ? 6.976 5.100 -17.144 1.00 90.94 190 SER A O 1
ATOM 1484 N N . SER A 1 191 ? 7.630 3.002 -16.755 1.00 92.19 191 SER A N 1
ATOM 1485 C CA . SER A 1 191 ? 7.067 2.957 -15.402 1.00 92.19 191 SER A CA 1
ATOM 1486 C C . SER A 1 191 ? 7.907 3.759 -14.405 1.00 92.19 191 SER A C 1
ATOM 1488 O O . SER A 1 191 ? 7.362 4.277 -13.434 1.00 92.19 191 SER A O 1
ATOM 1490 N N . LEU A 1 192 ? 9.215 3.896 -14.645 1.00 88.50 192 LEU A N 1
ATOM 1491 C CA . LEU A 1 192 ? 10.106 4.724 -13.833 1.00 88.50 192 LEU A CA 1
ATOM 1492 C C . LEU A 1 192 ? 9.819 6.218 -14.021 1.00 88.50 192 LEU A C 1
ATOM 1494 O O . LEU A 1 192 ? 9.813 6.960 -13.042 1.00 88.50 192 LEU A O 1
ATOM 1498 N N . GLU A 1 193 ? 9.534 6.646 -15.252 1.00 88.38 193 GLU A N 1
ATOM 1499 C CA . GLU A 1 193 ? 9.145 8.030 -15.560 1.00 88.38 193 GLU A CA 1
ATOM 1500 C C . GLU A 1 193 ? 7.863 8.419 -14.818 1.00 88.38 193 GLU A C 1
ATOM 1502 O O . GLU A 1 193 ? 7.830 9.442 -14.141 1.00 88.38 193 GLU A O 1
ATOM 1507 N N . VAL A 1 194 ? 6.852 7.541 -14.825 1.00 90.94 194 VAL A N 1
ATOM 1508 C CA . VAL A 1 194 ? 5.618 7.747 -14.049 1.00 90.94 194 VAL A CA 1
ATOM 1509 C C . VAL A 1 194 ? 5.921 7.944 -12.563 1.00 90.94 194 VAL A C 1
ATOM 1511 O O . VAL A 1 194 ? 5.352 8.839 -11.941 1.00 90.94 194 VAL A O 1
ATOM 1514 N N . LEU A 1 195 ? 6.810 7.136 -11.980 1.00 90.94 195 LEU A N 1
ATOM 1515 C CA . LEU A 1 195 ? 7.182 7.275 -10.570 1.00 90.94 195 LEU A CA 1
ATOM 1516 C C . LEU A 1 195 ? 7.929 8.579 -10.296 1.00 90.94 195 LEU A C 1
ATOM 1518 O O . LEU A 1 195 ? 7.605 9.262 -9.330 1.00 90.94 195 LEU A O 1
ATOM 1522 N N . ARG A 1 196 ? 8.891 8.944 -11.147 1.00 87.38 196 ARG A N 1
ATOM 1523 C CA . ARG A 1 196 ? 9.646 10.197 -11.025 1.00 87.38 196 ARG A CA 1
ATOM 1524 C C . ARG A 1 196 ? 8.724 11.415 -11.060 1.00 87.38 196 ARG A C 1
ATOM 1526 O O . ARG A 1 196 ? 8.901 12.325 -10.261 1.00 87.38 196 ARG A O 1
ATOM 1533 N N . ASP A 1 197 ? 7.750 11.413 -11.963 1.00 87.94 197 ASP A N 1
ATOM 1534 C CA . ASP A 1 197 ? 6.914 12.585 -12.220 1.00 87.94 197 ASP A CA 1
ATOM 1535 C C . ASP A 1 197 ? 5.772 12.736 -11.194 1.00 87.94 197 ASP A C 1
ATOM 1537 O O . ASP A 1 197 ? 5.207 13.819 -11.057 1.00 87.94 197 ASP A O 1
ATOM 1541 N N . ASN A 1 198 ? 5.422 11.666 -10.466 1.00 88.62 198 ASN A N 1
ATOM 1542 C CA . ASN A 1 198 ? 4.257 11.644 -9.571 1.00 88.62 198 ASN A CA 1
ATOM 1543 C C . ASN A 1 198 ? 4.585 11.367 -8.093 1.00 88.62 198 ASN A C 1
ATOM 1545 O O . ASN A 1 198 ? 3.702 11.515 -7.245 1.00 88.62 198 ASN A O 1
ATOM 1549 N N . MET A 1 199 ? 5.810 10.958 -7.751 1.00 87.38 199 MET A N 1
ATOM 1550 C CA . MET A 1 199 ? 6.243 10.846 -6.354 1.00 87.38 199 MET A CA 1
ATOM 1551 C C . MET A 1 199 ? 6.813 12.176 -5.857 1.00 87.38 199 MET A C 1
ATOM 1553 O O . MET A 1 199 ? 7.497 12.889 -6.584 1.00 87.38 199 MET A O 1
ATOM 1557 N N . GLY A 1 200 ? 6.520 12.524 -4.600 1.00 78.31 200 GLY A N 1
ATOM 1558 C CA . GLY A 1 200 ? 6.956 13.798 -4.020 1.00 78.31 200 GLY A CA 1
ATOM 1559 C C . GLY A 1 200 ? 8.482 13.943 -3.961 1.00 78.31 200 GLY A C 1
ATOM 1560 O O . GLY A 1 200 ? 9.205 12.953 -3.855 1.00 78.31 200 GLY A O 1
ATOM 1561 N N . HIS A 1 201 ? 8.986 15.178 -3.962 1.00 69.56 201 HIS A N 1
ATOM 1562 C CA . HIS A 1 201 ? 10.430 15.460 -3.917 1.00 69.56 201 HIS A CA 1
ATOM 1563 C C . HIS A 1 201 ? 11.130 14.944 -2.646 1.00 69.56 201 HIS A C 1
ATOM 1565 O O . HIS A 1 201 ? 12.319 14.648 -2.680 1.00 69.56 201 HIS A O 1
ATOM 1571 N N . ASP A 1 202 ? 10.381 14.749 -1.559 1.00 68.31 202 ASP A N 1
ATOM 1572 C CA . ASP A 1 202 ? 10.895 14.220 -0.288 1.00 68.31 202 ASP A CA 1
ATOM 1573 C C . ASP A 1 202 ? 10.942 12.677 -0.245 1.00 68.31 202 ASP A C 1
ATOM 1575 O O . ASP A 1 202 ? 11.196 12.080 0.807 1.00 68.31 202 ASP A O 1
ATOM 1579 N N . THR A 1 203 ? 10.647 12.012 -1.366 1.00 71.31 203 THR A N 1
ATOM 1580 C CA . THR A 1 203 ? 10.629 10.547 -1.481 1.00 71.31 203 THR A CA 1
ATOM 1581 C C . THR A 1 203 ? 11.980 9.996 -1.937 1.00 71.31 203 THR A C 1
ATOM 1583 O O . THR A 1 203 ? 12.783 10.666 -2.588 1.00 71.31 203 THR A O 1
ATOM 1586 N N . GLY A 1 204 ? 12.228 8.721 -1.645 1.00 64.00 204 GLY A N 1
ATOM 1587 C CA . GLY A 1 204 ? 13.398 7.981 -2.104 1.00 64.00 204 GLY A CA 1
ATOM 1588 C C . GLY A 1 204 ? 13.553 7.976 -3.627 1.00 64.00 204 GLY A C 1
ATOM 1589 O O . GLY A 1 204 ? 14.679 7.874 -4.104 1.00 64.00 204 GLY A O 1
ATOM 1590 N N . MET A 1 205 ? 12.469 8.154 -4.396 1.00 68.75 205 MET A N 1
ATOM 1591 C CA . MET A 1 205 ? 12.524 8.238 -5.862 1.00 68.75 205 MET A CA 1
ATOM 1592 C C . MET A 1 205 ? 13.366 9.402 -6.379 1.00 68.75 205 MET A C 1
ATOM 1594 O O . MET A 1 205 ? 14.014 9.266 -7.416 1.00 68.75 205 MET A O 1
ATOM 1598 N N . TRP A 1 206 ? 13.411 10.523 -5.657 1.00 59.50 206 TRP A N 1
ATOM 1599 C CA . TRP A 1 206 ? 14.247 11.653 -6.050 1.00 59.50 206 TRP A CA 1
ATOM 1600 C C . TRP A 1 206 ? 15.736 11.262 -6.065 1.00 59.50 206 TRP A C 1
ATOM 1602 O O . TRP A 1 206 ? 16.448 11.564 -7.026 1.00 59.50 206 TRP A O 1
ATOM 1612 N N . TYR A 1 207 ? 16.169 10.457 -5.088 1.00 57.00 207 TYR A N 1
ATOM 1613 C CA . TYR A 1 207 ? 17.517 9.880 -5.042 1.00 57.00 207 TYR A CA 1
ATOM 1614 C C . TYR A 1 207 ? 17.760 8.834 -6.144 1.00 57.00 207 TYR A C 1
ATOM 1616 O O . TYR A 1 207 ? 18.870 8.745 -6.657 1.00 57.00 207 TYR A O 1
ATOM 1624 N N . PHE A 1 208 ? 16.731 8.085 -6.562 1.00 58.38 208 PHE A N 1
ATOM 1625 C CA . PHE A 1 208 ? 16.828 7.160 -7.704 1.00 58.38 208 PHE A CA 1
ATOM 1626 C C . PHE A 1 208 ? 16.967 7.873 -9.052 1.00 58.38 208 PHE A C 1
ATOM 16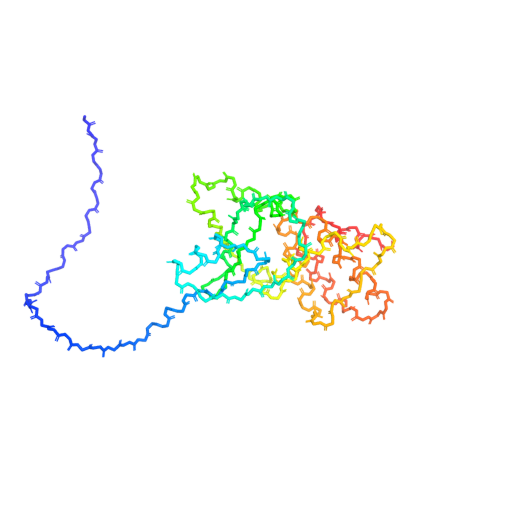28 O O . PHE A 1 208 ? 17.619 7.355 -9.949 1.00 58.38 208 PHE A O 1
ATOM 1635 N N . SER A 1 209 ? 16.348 9.043 -9.207 1.00 56.25 209 SER A N 1
ATOM 1636 C CA . SER A 1 209 ? 16.344 9.790 -10.472 1.00 56.25 209 SER A CA 1
ATOM 1637 C C . SER A 1 209 ? 17.585 10.657 -10.701 1.00 56.25 209 SER A C 1
ATOM 1639 O O . SER A 1 209 ? 17.873 11.017 -11.839 1.00 56.25 209 SER A O 1
ATOM 1641 N N . THR A 1 210 ? 18.305 11.001 -9.630 1.00 54.97 210 THR A N 1
ATOM 1642 C CA . THR A 1 210 ? 19.490 11.876 -9.662 1.00 54.97 210 THR A CA 1
ATOM 1643 C C . THR A 1 210 ? 20.811 11.110 -9.574 1.00 54.97 210 THR A C 1
ATOM 1645 O O . THR A 1 210 ? 21.855 11.675 -9.883 1.00 54.97 210 THR A O 1
ATOM 1648 N N . GLY A 1 211 ? 20.776 9.831 -9.187 1.00 48.53 211 GLY A N 1
ATOM 1649 C CA . GLY A 1 211 ? 21.932 8.935 -9.176 1.00 48.53 211 GLY A CA 1
ATOM 1650 C C . GLY A 1 211 ? 22.177 8.275 -10.533 1.00 48.53 211 GLY A C 1
ATOM 1651 O O . GLY A 1 211 ? 21.867 7.096 -10.700 1.00 48.53 211 GLY A O 1
ATOM 1652 N N . GLN A 1 212 ? 22.724 9.043 -11.479 1.00 41.03 212 GLN A N 1
ATOM 1653 C CA . GLN A 1 212 ? 23.573 8.535 -12.564 1.00 41.03 212 GLN A CA 1
ATOM 1654 C C . GLN A 1 212 ? 25.032 8.840 -12.235 1.00 41.03 212 GLN A C 1
ATOM 1656 O O . GLN A 1 212 ? 25.293 9.959 -11.739 1.00 41.03 212 GLN A O 1
#

Radius of gyration: 22.97 Å; chains: 1; bounding box: 77×53×43 Å

Organism: NCBI:txid1340428

pLDDT: mean 71.87, std 19.81, range [27.7, 96.06]

Foldseek 3Di:
DDDDDDDDDDDDDDDDDDDDDDDDDDDDPQQAAEEEEEDDDPVVCVVCVVVVHHYDYDDFPDPPPDDDAQWAWEDLDSHHIYIDRLCLLLVQFVQSVVQQVPDDDPPHYRYDPDDDLLSDPLLVVVVRVCSRCVVPQDPDPDQDEDDPPADLSSLLSNLLNCQVRVRQVSNVNSVSNQVVCVVVVNRDPVSLVSNLVRHDCPHCSVVVVPPD